Protein AF-A0A1G3BV28-F1 (afdb_monomer_lite)

Structure (mmCIF, N/CA/C/O backbone):
data_AF-A0A1G3BV28-F1
#
_entry.id   AF-A0A1G3BV28-F1
#
loop_
_atom_site.group_PDB
_atom_site.id
_atom_site.type_symbol
_atom_site.label_atom_id
_atom_site.label_alt_id
_atom_site.label_comp_id
_atom_site.label_asym_id
_atom_site.label_entity_id
_atom_site.label_seq_id
_atom_site.pdbx_PDB_ins_code
_atom_site.Cartn_x
_atom_site.Cartn_y
_atom_site.Cartn_z
_atom_site.occupancy
_atom_site.B_iso_or_equiv
_atom_site.auth_seq_id
_atom_site.auth_comp_id
_atom_site.auth_asym_id
_atom_site.auth_atom_id
_atom_site.pdbx_PDB_model_num
ATOM 1 N N . MET A 1 1 ? 4.153 16.366 9.518 1.00 49.97 1 MET A N 1
ATOM 2 C CA . MET A 1 1 ? 3.590 16.504 8.152 1.00 49.97 1 MET A CA 1
ATOM 3 C C . MET A 1 1 ? 2.665 15.313 7.927 1.00 49.97 1 MET A C 1
ATOM 5 O O . MET A 1 1 ? 3.075 14.211 8.260 1.00 49.97 1 MET A O 1
ATOM 9 N N . LEU A 1 2 ? 1.433 15.518 7.446 1.00 71.25 2 LEU A N 1
ATOM 10 C CA . LEU A 1 2 ? 0.452 14.434 7.273 1.00 71.25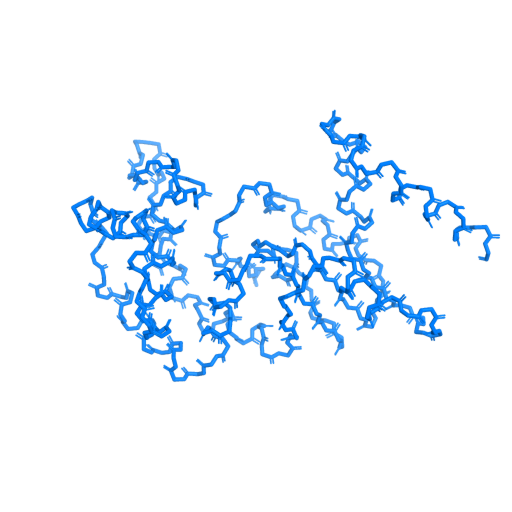 2 LEU A CA 1
ATOM 11 C C . LEU A 1 2 ? 0.952 13.398 6.260 1.00 71.25 2 LEU A C 1
ATOM 13 O O . LEU A 1 2 ? 1.283 13.753 5.122 1.00 71.25 2 LEU A O 1
ATOM 17 N N . LEU A 1 3 ? 1.009 12.137 6.683 1.00 89.12 3 LEU A N 1
ATOM 18 C CA . LEU A 1 3 ? 1.514 11.037 5.873 1.00 89.12 3 LEU A CA 1
ATOM 19 C C . LEU A 1 3 ? 0.573 10.787 4.685 1.00 89.12 3 LEU A C 1
ATOM 21 O O . LEU A 1 3 ? -0.645 10.963 4.762 1.00 89.12 3 LEU A O 1
ATOM 25 N N . LYS A 1 4 ? 1.141 10.419 3.537 1.00 91.00 4 LYS A N 1
ATOM 26 C CA . LYS A 1 4 ? 0.364 10.059 2.348 1.00 91.00 4 LYS A CA 1
ATOM 27 C C . LYS A 1 4 ? 0.298 8.546 2.245 1.00 91.00 4 LYS A C 1
ATOM 29 O O . LYS A 1 4 ? 1.289 7.867 2.481 1.00 91.00 4 LYS A O 1
ATOM 34 N N . SER A 1 5 ? -0.860 8.052 1.825 1.00 93.38 5 SER A N 1
ATOM 35 C CA . SER A 1 5 ? -0.998 6.651 1.444 1.00 93.38 5 SER A CA 1
ATOM 36 C C . SER A 1 5 ? -0.006 6.276 0.338 1.00 93.38 5 SER A C 1
ATOM 38 O O . SER A 1 5 ? 0.182 7.080 -0.586 1.00 93.38 5 SER A O 1
ATOM 40 N N . PRO A 1 6 ? 0.567 5.059 0.375 1.00 94.94 6 PRO A N 1
ATOM 41 C CA . PRO A 1 6 ? 1.355 4.544 -0.735 1.00 94.94 6 PRO A CA 1
ATOM 42 C C . PRO A 1 6 ? 0.519 4.143 -1.950 1.00 94.94 6 PRO A C 1
ATOM 44 O O . PRO A 1 6 ? 1.093 3.911 -3.007 1.00 94.94 6 PRO A O 1
ATOM 47 N N . VAL A 1 7 ? -0.804 4.032 -1.829 1.00 94.75 7 VAL A N 1
ATOM 48 C CA . VAL A 1 7 ? -1.662 3.421 -2.851 1.00 94.75 7 VAL A CA 1
ATOM 49 C C . VAL A 1 7 ? -2.434 4.483 -3.628 1.00 94.75 7 VAL A C 1
ATOM 51 O O . VAL A 1 7 ? -3.028 5.401 -3.059 1.00 94.75 7 VAL A O 1
ATOM 54 N N . ASN A 1 8 ? -2.483 4.323 -4.948 1.00 92.44 8 ASN A N 1
ATOM 55 C CA . ASN A 1 8 ? -3.450 5.007 -5.799 1.00 92.44 8 ASN A CA 1
ATOM 56 C C . ASN A 1 8 ? -4.734 4.181 -5.881 1.00 92.44 8 ASN A C 1
ATOM 58 O O . ASN A 1 8 ? -4.689 3.008 -6.254 1.00 92.44 8 ASN A O 1
ATOM 62 N N . ARG A 1 9 ? -5.884 4.792 -5.583 1.00 88.19 9 ARG A N 1
ATOM 63 C CA . ARG A 1 9 ? -7.187 4.144 -5.764 1.00 88.19 9 ARG A CA 1
ATOM 64 C C . ARG A 1 9 ? -8.240 5.124 -6.259 1.00 88.19 9 ARG A C 1
ATOM 66 O O . ARG A 1 9 ? -8.346 6.247 -5.760 1.00 88.19 9 ARG A O 1
ATOM 73 N N . LEU A 1 10 ? -9.043 4.682 -7.225 1.00 80.38 10 LEU A N 1
ATOM 74 C CA . LEU A 1 10 ? -10.229 5.414 -7.662 1.00 80.38 10 LEU A CA 1
ATOM 75 C C . LEU A 1 10 ? -11.215 5.567 -6.496 1.00 80.38 10 LEU A C 1
ATOM 77 O O . LEU A 1 10 ? -11.364 4.669 -5.672 1.00 80.38 10 LEU A O 1
ATOM 81 N N . GLY A 1 11 ? -11.859 6.732 -6.402 1.00 73.50 11 GLY A N 1
ATOM 82 C CA . GLY A 1 11 ? -12.762 7.051 -5.288 1.00 73.50 11 GLY A CA 1
ATOM 83 C C . GLY A 1 11 ? -12.058 7.383 -3.964 1.00 73.50 11 GLY A C 1
ATOM 84 O O . GLY A 1 11 ? -12.733 7.639 -2.959 1.00 73.50 11 GLY A O 1
ATOM 85 N N . GLY A 1 12 ? -10.720 7.424 -3.957 1.00 72.62 12 GLY A N 1
ATOM 86 C CA . GLY A 1 12 ? -9.925 7.799 -2.795 1.00 72.62 12 GLY A CA 1
ATOM 87 C C . GLY A 1 12 ? -10.277 9.195 -2.275 1.00 72.62 12 GLY A C 1
ATOM 88 O O . GLY A 1 12 ? -10.402 10.163 -3.023 1.00 72.62 12 GLY A O 1
ATOM 89 N N . LYS A 1 13 ? -10.392 9.322 -0.952 1.00 79.81 13 LYS A N 1
ATOM 90 C CA . LYS A 1 13 ? -10.721 10.574 -0.252 1.00 79.81 13 LYS A CA 1
ATOM 91 C C . LYS A 1 13 ? -9.511 11.508 -0.091 1.00 79.81 13 LYS A C 1
ATOM 93 O O . LYS A 1 13 ? -9.487 12.312 0.834 1.00 79.81 13 LYS A O 1
ATOM 98 N N . TYR A 1 14 ? -8.503 11.430 -0.968 1.00 86.25 14 TYR A N 1
ATOM 99 C CA . TYR A 1 14 ? -7.226 12.141 -0.802 1.00 86.25 14 TYR A CA 1
ATOM 100 C C . TYR A 1 14 ? -7.422 13.640 -0.550 1.00 86.25 14 TYR A C 1
ATOM 102 O O . TYR A 1 14 ? -6.889 14.163 0.424 1.00 86.25 14 TYR A O 1
ATOM 110 N N . PHE A 1 15 ? -8.215 14.327 -1.378 1.00 85.75 15 PHE A N 1
ATOM 111 C CA . PHE A 1 15 ? -8.453 15.771 -1.238 1.00 85.75 15 PHE A CA 1
ATOM 112 C C . PHE A 1 15 ? -9.315 16.144 -0.026 1.00 85.75 15 PHE A C 1
ATOM 114 O O . PHE A 1 15 ? -9.257 17.280 0.429 1.00 85.75 15 PHE A O 1
ATOM 121 N N . LEU A 1 16 ? -10.094 15.200 0.508 1.00 86.12 16 LEU A N 1
ATOM 122 C CA . LEU A 1 16 ? -10.976 15.426 1.654 1.00 86.12 16 LEU A CA 1
ATOM 123 C C . LEU A 1 16 ? -10.356 14.987 2.981 1.00 86.12 16 LEU A C 1
ATOM 125 O O . LEU A 1 16 ? -10.936 15.268 4.021 1.00 86.12 16 LEU A O 1
ATOM 129 N N . ARG A 1 17 ? -9.205 14.303 2.971 1.00 87.00 17 ARG A N 1
ATOM 130 C CA . ARG A 1 17 ? -8.683 13.601 4.152 1.00 87.00 17 ARG A CA 1
ATOM 131 C C . ARG A 1 17 ? -8.461 14.506 5.365 1.00 87.00 17 ARG A C 1
ATOM 133 O O . ARG A 1 17 ? -8.885 14.122 6.441 1.00 87.00 17 ARG A O 1
ATOM 140 N N . ASN A 1 18 ? -7.895 15.703 5.179 1.00 87.31 18 ASN A N 1
ATOM 141 C CA . ASN A 1 18 ? -7.632 16.642 6.280 1.00 87.31 18 ASN A CA 1
ATOM 142 C C . ASN A 1 18 ? -8.942 17.160 6.887 1.00 87.31 18 ASN A C 1
ATOM 144 O O . ASN A 1 18 ? -9.130 17.181 8.097 1.00 87.31 18 ASN A O 1
ATOM 148 N N . TRP A 1 19 ? -9.885 17.532 6.020 1.00 85.88 19 TRP A N 1
ATOM 149 C CA . TRP A 1 19 ? -11.193 17.988 6.469 1.00 85.88 19 TRP A CA 1
ATOM 150 C C . TRP A 1 19 ? -11.967 16.858 7.160 1.00 85.88 19 TRP A C 1
ATOM 152 O O . TRP A 1 19 ? -12.609 17.086 8.175 1.00 85.88 19 TRP A O 1
ATOM 162 N N . LEU A 1 20 ? -11.886 15.626 6.648 1.00 83.31 20 LEU A N 1
ATOM 163 C CA . LEU A 1 20 ? -12.517 14.463 7.271 1.00 83.31 20 LEU A CA 1
ATOM 164 C C . LEU A 1 20 ? -11.877 14.130 8.618 1.00 83.31 20 LEU A C 1
ATOM 166 O O . LEU A 1 20 ? -12.623 13.870 9.555 1.00 83.31 20 LEU A O 1
ATOM 170 N N . SER A 1 21 ? -10.544 14.172 8.736 1.00 85.19 21 SER A N 1
ATOM 171 C CA . SER A 1 21 ? -9.837 13.851 9.982 1.00 85.19 21 SER A CA 1
ATOM 172 C C . SER A 1 21 ? -10.225 14.788 11.122 1.00 85.19 21 SER A C 1
ATOM 174 O O . SER A 1 21 ? -10.384 14.333 12.247 1.00 85.19 21 SER A O 1
ATOM 176 N N . GLU A 1 22 ? -10.476 16.066 10.826 1.00 85.06 22 GLU A N 1
ATOM 177 C CA . GLU A 1 22 ? -10.962 17.055 11.802 1.00 85.06 22 GLU A CA 1
ATOM 178 C C . GLU A 1 22 ? -12.418 16.829 12.243 1.00 85.06 22 GLU A C 1
ATOM 180 O O . GLU A 1 22 ? -12.855 17.374 13.256 1.00 85.06 22 GLU A O 1
ATOM 185 N N . LYS A 1 23 ? -13.205 16.064 11.476 1.00 82.62 23 LYS A N 1
ATOM 186 C CA . LYS A 1 23 ? -14.625 15.791 11.762 1.00 82.62 23 LYS A CA 1
ATOM 187 C C . LYS A 1 23 ? -14.860 14.440 12.421 1.00 82.62 23 LYS A C 1
ATOM 189 O O . LYS A 1 23 ? -16.007 14.117 12.730 1.00 82.62 23 LYS A O 1
ATOM 194 N N . ILE A 1 24 ? -13.808 13.656 12.642 1.00 77.75 24 ILE A N 1
ATOM 195 C CA . ILE A 1 24 ? -13.925 12.393 13.359 1.00 77.75 24 ILE A CA 1
ATOM 196 C C . ILE A 1 24 ? -14.224 12.705 14.838 1.00 77.75 24 ILE A C 1
ATOM 198 O O . ILE A 1 24 ? -13.430 13.401 15.472 1.00 77.75 24 ILE A O 1
ATOM 202 N N . PRO A 1 25 ? -15.339 12.217 15.414 1.00 79.06 25 PRO A N 1
ATOM 203 C CA . PRO A 1 25 ? -15.609 12.412 16.835 1.00 79.06 25 PRO A CA 1
ATOM 204 C C . PRO A 1 25 ? -14.559 11.683 17.693 1.00 79.06 25 PRO A C 1
ATOM 206 O O . PRO A 1 25 ? -13.930 10.732 17.216 1.00 79.06 25 PRO A O 1
ATOM 209 N N . PRO A 1 26 ? -14.366 12.077 18.964 1.00 80.25 26 PRO A N 1
ATOM 210 C CA . PRO A 1 26 ? -13.510 11.337 19.886 1.00 80.25 26 PRO A CA 1
ATOM 211 C C . PRO A 1 26 ? -13.861 9.845 19.896 1.00 80.25 26 PRO A C 1
ATOM 213 O O . PRO A 1 26 ? -15.032 9.478 19.980 1.00 80.25 26 PRO A O 1
ATOM 216 N N . HIS A 1 27 ? -12.844 8.995 19.767 1.00 81.19 27 HIS A N 1
ATOM 217 C CA . HIS A 1 27 ? -12.994 7.546 19.666 1.00 81.19 27 HIS A CA 1
ATOM 218 C C . HIS A 1 27 ? -11.810 6.799 20.259 1.00 81.19 27 HIS A C 1
ATOM 220 O O . HIS A 1 27 ? -10.669 7.250 20.204 1.00 81.19 27 HIS A O 1
ATOM 226 N N . THR A 1 28 ? -12.111 5.631 20.808 1.00 85.62 28 THR A N 1
ATOM 227 C CA . THR A 1 28 ? -11.135 4.638 21.243 1.00 85.62 28 THR A CA 1
ATOM 228 C C . THR A 1 28 ? -10.786 3.720 20.078 1.00 85.62 28 THR A C 1
ATOM 230 O O . THR A 1 28 ? -9.610 3.439 19.851 1.00 85.62 28 THR A O 1
ATOM 233 N N . LEU A 1 29 ? -11.801 3.301 19.312 1.00 87.81 29 LEU A N 1
ATOM 234 C CA . LEU A 1 29 ? -11.662 2.368 18.199 1.00 87.81 29 LEU A CA 1
ATOM 235 C C . LEU A 1 29 ? -11.982 3.048 16.867 1.00 87.81 29 LEU A C 1
ATOM 237 O O . LEU A 1 29 ? -13.072 3.593 16.679 1.00 87.81 29 LEU A O 1
ATOM 241 N N . TYR A 1 30 ? -11.024 2.996 15.948 1.00 89.69 30 TYR A N 1
ATOM 242 C CA . TYR A 1 30 ? -11.170 3.351 14.542 1.00 89.69 30 TYR A CA 1
ATOM 243 C C . TYR A 1 30 ? -11.330 2.071 13.728 1.00 89.69 30 TYR A C 1
ATOM 245 O O . TYR A 1 30 ? -10.488 1.179 13.816 1.00 89.69 30 TYR A O 1
ATOM 253 N N . CYS A 1 31 ? -12.393 1.976 12.934 1.00 89.62 31 CYS A N 1
ATOM 254 C CA . CYS A 1 31 ? -12.590 0.862 12.012 1.00 89.62 31 CYS A CA 1
ATOM 255 C C . CYS A 1 31 ? -12.982 1.388 10.630 1.00 89.62 31 CYS A C 1
ATOM 257 O O . CYS A 1 31 ? -13.995 2.082 10.494 1.00 89.62 31 CYS A O 1
ATOM 259 N N . GLU A 1 32 ? -12.192 1.039 9.613 1.00 89.75 32 GLU A N 1
ATOM 260 C CA . GLU A 1 32 ? -12.382 1.448 8.217 1.00 89.75 32 GLU A CA 1
ATOM 261 C C . GLU A 1 32 ? -12.462 0.212 7.312 1.00 89.75 32 GLU A C 1
ATOM 263 O O . GLU A 1 32 ? -11.424 -0.298 6.887 1.00 89.75 32 GLU A O 1
ATOM 268 N N . PRO A 1 33 ? -13.662 -0.304 6.995 1.00 87.94 33 PRO A N 1
ATOM 269 C CA . PRO A 1 33 ? -13.713 -1.589 6.291 1.00 87.94 33 PRO A CA 1
ATOM 270 C C . PRO A 1 33 ? -13.856 -1.571 4.783 1.00 87.94 33 PRO A C 1
ATOM 272 O O . PRO A 1 33 ? -13.983 -2.632 4.167 1.00 87.94 33 PRO A O 1
ATOM 275 N N . PHE A 1 34 ? -13.808 -0.377 4.212 1.00 88.69 34 PHE A N 1
ATOM 276 C CA . PHE A 1 34 ? -13.524 -0.167 2.802 1.00 88.69 34 PHE A CA 1
ATOM 277 C C . PHE A 1 34 ? -12.293 0.728 2.688 1.00 88.69 34 PHE A C 1
ATOM 279 O O . PHE A 1 34 ? -12.365 1.816 2.113 1.00 88.69 34 PHE A O 1
ATOM 286 N N . CYS A 1 35 ? -11.185 0.318 3.306 1.00 91.56 35 CYS A N 1
ATOM 287 C CA . CYS A 1 35 ? -10.043 1.200 3.495 1.00 91.56 35 CYS A CA 1
ATOM 288 C C . CYS A 1 35 ? -9.496 1.710 2.159 1.00 91.56 35 CYS A C 1
ATOM 290 O O . CYS A 1 35 ? -9.209 2.899 2.015 1.00 91.56 35 CYS A O 1
ATOM 292 N N . GLY A 1 36 ? -9.434 0.869 1.124 1.00 92.00 36 GLY A N 1
ATOM 293 C CA . GLY A 1 36 ? -8.834 1.242 -0.146 1.00 92.00 36 GLY A CA 1
ATOM 294 C C . GLY A 1 36 ? -7.432 1.824 0.030 1.00 92.00 36 GLY A C 1
ATOM 295 O O . GLY A 1 36 ? -6.542 1.195 0.581 1.00 92.00 36 GLY A O 1
ATOM 296 N N . ALA A 1 37 ? -7.212 3.052 -0.441 1.00 92.31 37 ALA A N 1
ATOM 297 C CA . ALA A 1 37 ? -5.935 3.725 -0.200 1.00 92.31 37 ALA A CA 1
ATOM 298 C C . ALA A 1 37 ? -5.776 4.227 1.252 1.00 92.31 37 ALA A C 1
ATOM 300 O O . ALA A 1 37 ? -4.701 4.664 1.633 1.00 92.31 37 ALA A O 1
ATOM 301 N N . ASP A 1 38 ? -6.834 4.225 2.051 1.00 91.31 38 ASP A N 1
ATOM 302 C CA . ASP A 1 38 ? -6.860 4.595 3.466 1.00 91.31 38 ASP A CA 1
ATOM 303 C C . ASP A 1 38 ? -6.248 5.964 3.789 1.00 91.31 38 ASP A C 1
ATOM 305 O O . ASP A 1 38 ? -5.531 6.187 4.764 1.00 91.31 38 ASP A O 1
ATOM 309 N N . HIS A 1 39 ? -6.531 6.936 2.918 1.00 91.62 39 HIS A N 1
ATOM 310 C CA . HIS A 1 39 ? -6.049 8.307 3.078 1.00 91.62 39 HIS A CA 1
ATOM 311 C C . HIS A 1 39 ? -6.431 8.933 4.422 1.00 91.62 39 HIS A C 1
ATOM 313 O O . HIS A 1 39 ? -5.778 9.893 4.822 1.00 91.62 39 HIS A O 1
ATOM 319 N N . LEU A 1 40 ? -7.490 8.441 5.071 1.00 89.44 40 LEU A N 1
ATOM 320 C CA . LEU A 1 40 ? -7.960 8.964 6.341 1.00 89.44 40 LEU A CA 1
ATOM 321 C C . LEU A 1 40 ? -7.125 8.441 7.511 1.00 89.44 40 LEU A C 1
ATOM 323 O O . LEU A 1 40 ? -6.675 9.273 8.294 1.00 89.44 40 LEU A O 1
ATOM 327 N N . LEU A 1 41 ? -6.806 7.140 7.574 1.00 92.44 41 LEU A N 1
ATOM 328 C CA . LEU A 1 41 ? -5.883 6.583 8.575 1.00 92.44 41 LEU A CA 1
ATOM 329 C C . LEU A 1 41 ? -4.539 7.323 8.576 1.00 92.44 41 LEU A C 1
ATOM 331 O O . LEU A 1 41 ? -4.029 7.697 9.633 1.00 92.44 41 LEU A O 1
ATOM 335 N N . PHE A 1 42 ? -3.983 7.568 7.384 1.00 93.31 42 PHE A N 1
ATOM 336 C CA . PHE A 1 42 ? -2.705 8.270 7.227 1.00 93.31 42 PHE A CA 1
ATOM 337 C C . PHE A 1 42 ? -2.782 9.777 7.531 1.00 93.31 42 PHE A C 1
ATOM 339 O O . PHE A 1 42 ? -1.743 10.411 7.715 1.00 93.31 42 PHE A O 1
ATOM 346 N N . ALA A 1 43 ? -3.987 10.356 7.580 1.00 90.88 43 ALA A N 1
ATOM 347 C CA . ALA A 1 43 ? -4.204 11.773 7.864 1.00 90.88 43 ALA A CA 1
ATOM 348 C C . ALA A 1 43 ? -4.712 12.068 9.285 1.00 90.88 43 ALA A C 1
ATOM 350 O O . ALA A 1 43 ? -4.712 13.225 9.695 1.00 90.88 43 ALA A O 1
ATOM 351 N N . LYS A 1 44 ? -5.167 11.066 10.038 1.00 89.94 44 LYS A N 1
ATOM 352 C CA . LYS A 1 44 ? -5.589 11.243 11.431 1.00 89.94 44 LYS A CA 1
ATOM 353 C C . LYS A 1 44 ? -4.453 10.937 12.404 1.00 89.94 44 LYS A C 1
ATOM 355 O O . LYS A 1 44 ? -3.584 10.111 12.122 1.00 89.94 44 LYS A O 1
ATOM 360 N N . GLU A 1 45 ? -4.539 11.531 13.587 1.00 90.62 45 GLU A N 1
ATOM 361 C CA . GLU A 1 45 ? -3.742 11.113 14.744 1.00 90.62 45 GLU A CA 1
ATOM 362 C C . GLU A 1 45 ? -4.106 9.683 15.155 1.00 90.62 45 GLU A C 1
ATOM 364 O O . GLU A 1 45 ? -5.292 9.365 15.094 1.00 90.62 45 GLU A O 1
ATOM 369 N N . PRO A 1 46 ? -3.162 8.814 15.557 1.00 92.88 46 PRO A N 1
ATOM 370 C CA . PRO A 1 46 ? -3.450 7.424 15.925 1.00 92.88 46 PRO A CA 1
ATOM 371 C C . PRO A 1 46 ? -4.499 7.274 17.039 1.00 92.88 46 PRO A C 1
ATOM 373 O O . PRO A 1 46 ? -4.518 8.044 17.997 1.00 92.88 46 PRO A O 1
ATOM 376 N N . SER A 1 47 ? -5.358 6.258 16.924 1.00 90.69 47 SER A N 1
ATOM 377 C CA . SER A 1 47 ? -6.297 5.858 17.990 1.00 90.69 47 SER A CA 1
ATOM 378 C C . SER A 1 47 ? -5.739 4.701 18.817 1.00 90.69 47 SER A C 1
ATOM 380 O O . SER A 1 47 ? -4.792 4.039 18.403 1.00 90.69 47 SER A O 1
ATOM 382 N N . GLN A 1 48 ? -6.338 4.432 19.982 1.00 91.38 48 GLN A N 1
ATOM 383 C CA . GLN A 1 48 ? -5.922 3.310 20.837 1.00 91.38 48 GLN A CA 1
ATOM 384 C C . GLN A 1 48 ? -6.100 1.956 20.145 1.00 91.38 48 GLN A C 1
ATOM 386 O O . GLN A 1 48 ? -5.285 1.057 20.330 1.00 91.38 48 GLN A O 1
ATOM 391 N N . VAL A 1 49 ? -7.165 1.816 19.354 1.00 92.25 49 VAL A N 1
ATOM 392 C CA . VAL A 1 49 ? -7.430 0.632 18.541 1.00 92.25 49 VAL A CA 1
ATOM 393 C C . VAL A 1 49 ? -7.728 1.082 17.118 1.00 92.25 49 VAL A C 1
ATOM 395 O O . VAL A 1 49 ? -8.601 1.923 16.904 1.00 92.25 49 VAL A O 1
ATOM 398 N N . GLU A 1 50 ? -7.025 0.522 16.139 1.00 94.19 50 GLU A N 1
ATOM 399 C CA . GLU A 1 50 ? -7.240 0.818 14.723 1.00 94.19 50 GLU A CA 1
ATOM 400 C C . GLU A 1 50 ? -7.339 -0.478 13.921 1.00 94.19 50 GLU A C 1
ATOM 402 O O . GLU A 1 50 ? -6.461 -1.338 13.996 1.00 94.19 50 GLU A O 1
ATOM 407 N N . ILE A 1 51 ? -8.420 -0.608 13.156 1.00 94.00 51 ILE A N 1
ATOM 408 C CA . ILE A 1 51 ? -8.675 -1.724 12.251 1.00 94.00 51 ILE A CA 1
ATOM 409 C C . ILE A 1 51 ? -8.949 -1.176 10.858 1.00 94.00 51 ILE A C 1
ATOM 411 O O . ILE A 1 51 ? -9.781 -0.283 10.679 1.00 94.00 51 ILE A O 1
ATOM 415 N N . ILE A 1 52 ? -8.290 -1.757 9.868 1.00 94.44 52 ILE A N 1
ATOM 416 C CA . ILE A 1 52 ? -8.535 -1.479 8.458 1.00 94.44 52 ILE A CA 1
ATOM 417 C C . ILE A 1 52 ? -8.921 -2.779 7.770 1.00 94.44 52 ILE A C 1
ATOM 419 O O . ILE A 1 52 ? -8.395 -3.846 8.087 1.00 94.44 52 ILE A O 1
ATOM 423 N N . ASN A 1 53 ? -9.859 -2.696 6.839 1.00 94.56 53 ASN A N 1
ATOM 424 C CA . ASN A 1 53 ? -10.326 -3.843 6.081 1.00 94.56 53 ASN A CA 1
ATOM 425 C C . ASN A 1 53 ? -10.629 -3.443 4.639 1.00 94.56 53 ASN A C 1
ATOM 427 O O . ASN A 1 53 ? -11.084 -2.334 4.369 1.00 94.56 53 ASN A O 1
ATOM 431 N N . ASP A 1 54 ? -10.411 -4.371 3.717 1.00 94.75 54 ASP A N 1
ATOM 432 C CA . ASP A 1 54 ? -10.889 -4.289 2.341 1.00 94.75 54 ASP A CA 1
ATOM 433 C C . ASP A 1 54 ? -11.121 -5.707 1.818 1.00 94.75 54 ASP A C 1
ATOM 435 O O . ASP A 1 54 ? -10.495 -6.657 2.289 1.00 94.75 54 ASP A O 1
ATOM 439 N N . ILE A 1 55 ? -12.000 -5.854 0.828 1.00 95.19 55 ILE A N 1
ATOM 440 C CA . ILE A 1 55 ? -12.220 -7.147 0.167 1.00 95.19 55 ILE A CA 1
ATOM 441 C C . ILE A 1 55 ? -11.084 -7.480 -0.811 1.00 95.19 55 ILE A C 1
ATOM 443 O O . ILE A 1 55 ? -10.837 -8.647 -1.108 1.00 95.19 55 ILE A O 1
ATOM 447 N N . ASP A 1 56 ? -10.372 -6.462 -1.296 1.00 94.88 56 ASP A N 1
ATOM 448 C CA . ASP A 1 56 ? -9.246 -6.606 -2.212 1.00 94.88 56 ASP A CA 1
ATOM 449 C C . ASP A 1 56 ? -8.033 -7.228 -1.506 1.00 94.88 56 ASP A C 1
ATOM 451 O O . ASP A 1 56 ? -7.244 -6.554 -0.839 1.00 94.88 56 ASP A O 1
ATOM 455 N N . GLY A 1 57 ? -7.874 -8.541 -1.681 1.00 96.19 57 GLY A N 1
ATOM 456 C CA . GLY A 1 57 ? -6.766 -9.299 -1.104 1.00 96.19 57 GLY A CA 1
ATOM 457 C C . GLY A 1 57 ? -5.389 -8.854 -1.603 1.00 96.19 57 GLY A C 1
ATOM 458 O O . GLY A 1 57 ? -4.408 -9.035 -0.885 1.00 96.19 57 GLY A O 1
ATOM 459 N N . HIS A 1 58 ? -5.287 -8.220 -2.778 1.00 96.31 58 HIS A N 1
ATOM 460 C CA . HIS A 1 58 ? -4.011 -7.694 -3.257 1.00 96.31 58 HIS A CA 1
ATOM 461 C C . HIS A 1 58 ? -3.610 -6.416 -2.518 1.00 96.31 58 HIS A C 1
ATOM 463 O O . HIS A 1 58 ? -2.459 -6.244 -2.127 1.00 96.31 58 HIS A O 1
ATOM 469 N N . LEU A 1 59 ? -4.567 -5.531 -2.259 1.00 96.25 59 LEU A N 1
ATOM 470 C CA . LEU A 1 59 ? -4.326 -4.367 -1.414 1.00 96.25 59 LEU A CA 1
ATOM 471 C C . LEU A 1 59 ? -3.898 -4.785 0.001 1.00 96.25 59 LEU A C 1
ATOM 473 O O . LEU A 1 59 ? -2.902 -4.285 0.529 1.00 96.25 59 LEU A O 1
ATOM 477 N N . ILE A 1 60 ? -4.631 -5.724 0.603 1.00 97.12 60 ILE A N 1
ATOM 478 C CA . ILE A 1 60 ? -4.340 -6.192 1.960 1.00 97.12 60 ILE A CA 1
ATOM 479 C C . ILE A 1 60 ? -3.013 -6.955 2.017 1.00 97.12 60 ILE A C 1
ATOM 481 O O . ILE A 1 60 ? -2.208 -6.719 2.919 1.00 97.12 60 ILE A O 1
ATOM 485 N N . GLY A 1 61 ? -2.734 -7.814 1.034 1.00 97.19 61 GLY A N 1
ATOM 486 C CA . GLY A 1 61 ? -1.455 -8.514 0.919 1.00 97.19 61 GLY A CA 1
ATOM 487 C C . GLY A 1 61 ? -0.272 -7.547 0.865 1.00 97.19 61 GLY A C 1
ATOM 488 O O . GLY A 1 61 ? 0.713 -7.743 1.574 1.00 97.19 61 GLY A O 1
ATOM 489 N N . PHE A 1 62 ? -0.392 -6.450 0.113 1.00 98.06 62 PHE A N 1
ATOM 490 C CA . PHE A 1 62 ? 0.648 -5.427 0.045 1.00 98.06 62 PHE A CA 1
ATOM 491 C C . PHE A 1 62 ? 0.893 -4.742 1.396 1.00 98.06 62 PHE A C 1
ATOM 493 O O . PHE A 1 62 ? 2.044 -4.612 1.816 1.00 98.06 62 PHE A O 1
ATOM 500 N N . PHE A 1 63 ? -0.160 -4.345 2.121 1.00 97.62 63 PHE A N 1
ATOM 501 C CA . PHE A 1 63 ? 0.026 -3.751 3.448 1.00 97.62 63 PHE A CA 1
ATOM 502 C C . PHE A 1 63 ? 0.637 -4.731 4.458 1.00 97.62 63 PHE A C 1
ATOM 504 O O . PHE A 1 63 ? 1.462 -4.317 5.273 1.00 97.62 63 PHE A O 1
ATOM 511 N N . ARG A 1 64 ? 0.310 -6.027 4.374 1.00 96.44 64 ARG A N 1
ATOM 512 C CA . ARG A 1 64 ? 0.941 -7.073 5.200 1.00 96.44 64 ARG A CA 1
ATOM 513 C C . ARG A 1 64 ? 2.433 -7.222 4.894 1.00 96.44 64 ARG A C 1
ATOM 515 O O . ARG A 1 64 ? 3.235 -7.312 5.823 1.00 96.44 64 ARG A O 1
ATOM 522 N N . VAL A 1 65 ? 2.818 -7.184 3.615 1.00 98.00 65 VAL A N 1
ATOM 523 C CA . VAL A 1 65 ? 4.232 -7.174 3.198 1.00 98.00 65 VAL A CA 1
ATOM 524 C C . VAL A 1 65 ? 4.953 -5.939 3.740 1.00 98.00 65 VAL A C 1
ATOM 526 O O . VAL A 1 65 ? 6.049 -6.073 4.275 1.00 98.00 65 VAL A O 1
ATOM 529 N N . ILE A 1 66 ? 4.331 -4.755 3.678 1.00 97.12 66 ILE A N 1
ATOM 530 C CA . ILE A 1 66 ? 4.902 -3.533 4.264 1.00 97.12 66 ILE A CA 1
ATOM 531 C C . ILE A 1 66 ? 5.059 -3.655 5.783 1.00 97.12 66 ILE A C 1
ATOM 533 O O . ILE A 1 66 ? 6.082 -3.231 6.314 1.00 97.12 66 ILE A O 1
ATOM 537 N N . GLN A 1 67 ? 4.080 -4.193 6.514 1.00 95.38 67 GLN A N 1
ATOM 538 C CA . GLN A 1 67 ? 4.196 -4.338 7.972 1.00 95.38 67 GLN A CA 1
ATOM 539 C C . GLN A 1 67 ? 5.373 -5.247 8.363 1.00 95.38 67 GLN A C 1
ATOM 541 O O . GLN A 1 67 ? 6.069 -4.978 9.344 1.00 95.38 67 GLN A O 1
ATOM 546 N N . HIS A 1 68 ? 5.647 -6.286 7.575 1.00 96.69 68 HIS A N 1
ATOM 547 C CA . HIS A 1 68 ? 6.719 -7.234 7.854 1.00 96.69 68 HIS A CA 1
ATOM 548 C C . HIS A 1 68 ? 8.107 -6.647 7.552 1.00 96.69 68 HIS A C 1
ATOM 550 O O . HIS A 1 68 ? 8.428 -6.342 6.409 1.00 96.69 68 HIS A O 1
ATOM 556 N N . SER A 1 69 ? 8.978 -6.555 8.565 1.00 96.75 69 SER A N 1
ATOM 557 C CA . SER A 1 69 ? 10.257 -5.830 8.459 1.00 96.75 69 SER A CA 1
ATOM 558 C C . SER A 1 69 ? 11.176 -6.316 7.332 1.00 96.75 69 SER A C 1
ATOM 560 O O . SER A 1 69 ? 11.575 -5.527 6.479 1.00 96.75 69 SER A O 1
ATOM 562 N N . GLU A 1 70 ? 11.469 -7.618 7.285 1.00 98.25 70 GLU A N 1
ATOM 563 C CA . GLU A 1 70 ? 12.393 -8.187 6.289 1.00 98.25 70 GLU A CA 1
ATOM 564 C C . GLU A 1 70 ? 11.840 -8.087 4.861 1.00 98.25 70 GLU A C 1
ATOM 566 O O . GLU A 1 70 ? 12.509 -7.574 3.965 1.00 98.25 70 GLU A O 1
ATOM 571 N N . LYS A 1 71 ? 10.579 -8.493 4.662 1.00 98.44 71 LYS A N 1
ATOM 572 C CA . LYS A 1 71 ? 9.883 -8.408 3.371 1.00 98.44 71 LYS A CA 1
ATOM 573 C C . LYS A 1 71 ? 9.774 -6.971 2.868 1.00 98.44 71 LYS A C 1
ATOM 575 O O . LYS A 1 71 ? 10.011 -6.727 1.689 1.00 98.44 71 LYS A O 1
ATOM 580 N N . ARG A 1 72 ? 9.479 -6.008 3.748 1.00 98.31 72 ARG A N 1
ATOM 581 C CA . ARG A 1 72 ? 9.487 -4.580 3.408 1.00 98.31 72 ARG A CA 1
ATOM 582 C C . ARG A 1 72 ? 10.857 -4.132 2.919 1.00 98.31 72 ARG A C 1
ATOM 584 O O . ARG A 1 72 ? 10.923 -3.433 1.916 1.00 98.31 72 ARG A O 1
ATOM 591 N N . GLN A 1 73 ? 11.936 -4.509 3.601 1.00 98.62 73 GLN A N 1
ATOM 592 C CA . GLN A 1 73 ? 13.271 -4.074 3.198 1.00 98.62 73 GLN A CA 1
ATOM 593 C C . GLN A 1 73 ? 13.677 -4.678 1.847 1.00 98.62 73 GLN A C 1
ATOM 595 O O . GLN A 1 73 ? 14.179 -3.956 0.987 1.00 98.62 73 GLN A O 1
ATOM 600 N N . ALA A 1 74 ? 13.379 -5.961 1.623 1.00 98.62 74 ALA A N 1
ATOM 601 C CA . ALA A 1 74 ? 13.576 -6.610 0.328 1.00 98.62 74 ALA A CA 1
ATOM 602 C C . ALA A 1 74 ? 12.733 -5.951 -0.783 1.00 98.62 74 ALA A C 1
ATOM 604 O O . ALA A 1 74 ? 13.221 -5.723 -1.890 1.00 98.62 74 ALA A O 1
ATOM 605 N N . LEU A 1 75 ? 11.488 -5.574 -0.475 1.00 98.69 75 LEU A N 1
ATOM 606 C CA . LEU A 1 75 ? 10.608 -4.851 -1.391 1.00 98.69 75 LEU A CA 1
ATOM 607 C C . LEU A 1 75 ? 11.168 -3.467 -1.751 1.00 98.69 75 LEU A C 1
ATOM 609 O O . LEU A 1 75 ? 11.195 -3.116 -2.929 1.00 98.69 75 LEU A O 1
ATOM 613 N N . ILE A 1 76 ? 11.619 -2.687 -0.763 1.00 98.69 76 ILE A N 1
ATOM 614 C CA . ILE A 1 76 ? 12.216 -1.358 -0.974 1.00 98.69 76 ILE A CA 1
ATOM 615 C C . ILE A 1 76 ? 13.439 -1.469 -1.885 1.00 98.69 76 ILE A C 1
ATOM 617 O O . ILE A 1 76 ? 13.519 -0.750 -2.880 1.00 98.69 76 ILE A O 1
ATOM 621 N N . GLU A 1 77 ? 14.350 -2.394 -1.579 1.00 98.38 77 GLU A N 1
ATOM 622 C CA . GLU A 1 77 ? 15.552 -2.641 -2.377 1.00 98.38 77 GLU A CA 1
ATOM 623 C C . GLU A 1 77 ? 15.183 -2.941 -3.832 1.00 98.38 77 GLU A C 1
ATOM 625 O O . GLU A 1 77 ? 15.613 -2.256 -4.763 1.00 98.38 77 GLU A O 1
ATOM 630 N N . LYS A 1 78 ? 14.277 -3.898 -4.037 1.00 98.19 78 LYS A N 1
ATOM 631 C CA . LYS A 1 78 ? 13.821 -4.278 -5.371 1.00 98.19 78 LYS A CA 1
ATOM 632 C C . LYS A 1 78 ? 13.199 -3.105 -6.132 1.00 98.19 78 LYS A C 1
ATOM 634 O O . LYS A 1 78 ? 13.498 -2.904 -7.309 1.00 98.19 78 LYS A O 1
ATOM 639 N N . LEU A 1 79 ? 12.343 -2.315 -5.484 1.00 98.25 79 LEU A N 1
ATOM 640 C CA . LEU A 1 79 ? 11.681 -1.166 -6.106 1.00 98.25 79 LEU A CA 1
ATOM 641 C C . LEU A 1 79 ? 12.658 -0.027 -6.428 1.00 98.25 79 LEU A C 1
ATOM 643 O O . LEU A 1 79 ? 12.461 0.670 -7.428 1.00 98.25 79 LEU A O 1
ATOM 647 N N . ASN A 1 80 ? 13.723 0.148 -5.643 1.00 97.50 80 ASN A N 1
ATOM 648 C CA . ASN A 1 80 ? 14.777 1.124 -5.921 1.00 97.50 80 ASN A CA 1
ATOM 649 C C . ASN A 1 80 ? 15.491 0.829 -7.242 1.00 97.50 80 ASN A C 1
ATOM 651 O O . ASN A 1 80 ? 15.675 1.742 -8.050 1.00 97.50 80 ASN A O 1
ATOM 655 N N . PHE A 1 81 ? 15.774 -0.442 -7.522 1.00 96.12 81 PHE A N 1
ATOM 656 C CA . PHE A 1 81 ? 16.428 -0.860 -8.765 1.00 96.12 81 PHE A CA 1
ATOM 657 C C . PHE A 1 81 ? 15.463 -1.175 -9.914 1.00 96.12 81 PHE A C 1
ATOM 659 O O . PHE A 1 81 ? 15.893 -1.346 -11.054 1.00 96.12 81 PHE A O 1
ATOM 666 N N . MET A 1 82 ? 14.152 -1.187 -9.664 1.00 96.31 82 MET A N 1
ATOM 667 C CA . MET A 1 82 ? 13.160 -1.386 -10.716 1.00 96.31 82 MET A CA 1
ATOM 668 C C . MET A 1 82 ? 13.104 -0.159 -11.654 1.00 96.31 82 MET A C 1
ATOM 670 O O . MET A 1 82 ? 12.891 0.973 -11.190 1.00 96.31 82 MET A O 1
ATOM 674 N N . PRO A 1 83 ? 13.287 -0.332 -12.979 1.00 95.81 83 PRO A N 1
ATOM 675 C CA . PRO A 1 83 ? 13.272 0.783 -13.915 1.00 95.81 83 PRO A CA 1
ATOM 676 C C . PRO A 1 83 ? 11.851 1.309 -14.137 1.00 95.81 83 PRO A C 1
ATOM 678 O O . PRO A 1 83 ? 10.893 0.556 -14.323 1.00 95.81 83 PRO A O 1
ATOM 681 N N . TYR A 1 84 ? 11.706 2.633 -14.199 1.00 96.31 84 TYR A N 1
ATOM 682 C CA . TYR A 1 84 ? 10.457 3.270 -14.615 1.00 96.31 84 TYR A CA 1
ATOM 683 C C . TYR A 1 84 ? 10.382 3.270 -16.150 1.00 96.31 84 TYR A C 1
ATOM 685 O O . TYR A 1 84 ? 10.751 4.241 -16.807 1.00 96.31 84 TYR A O 1
ATOM 693 N N . SER A 1 85 ? 9.969 2.144 -16.734 1.00 96.19 85 SER A N 1
ATOM 694 C CA . SER A 1 85 ? 10.067 1.869 -18.169 1.00 96.19 85 SER A CA 1
ATOM 695 C C . SER A 1 85 ? 8.749 1.350 -18.723 1.00 96.19 85 SER A C 1
ATOM 697 O O . SER A 1 85 ? 8.112 0.478 -18.134 1.00 96.19 85 SER A O 1
ATOM 699 N N . ARG A 1 86 ? 8.370 1.839 -19.908 1.00 96.56 86 ARG A N 1
ATOM 700 C CA . ARG A 1 86 ? 7.181 1.353 -20.616 1.00 96.56 86 ARG A CA 1
ATOM 701 C C . ARG A 1 86 ? 7.304 -0.126 -20.989 1.00 96.56 86 ARG A C 1
ATOM 703 O O . ARG A 1 86 ? 6.301 -0.825 -20.918 1.00 96.56 86 ARG A O 1
ATOM 710 N N . ALA A 1 87 ? 8.500 -0.584 -21.364 1.00 97.94 87 ALA A N 1
ATOM 711 C CA . ALA A 1 87 ? 8.733 -1.974 -21.752 1.00 97.94 87 ALA A CA 1
ATOM 712 C C . ALA A 1 87 ? 8.539 -2.921 -20.557 1.00 97.94 87 ALA A C 1
ATOM 714 O O . ALA A 1 87 ? 7.728 -3.839 -20.639 1.00 97.94 87 ALA A O 1
ATOM 715 N N . LEU A 1 88 ? 9.175 -2.620 -19.415 1.00 97.62 88 LEU A N 1
ATOM 716 C CA . LEU A 1 88 ? 8.975 -3.395 -18.184 1.00 97.62 88 LEU A CA 1
ATOM 717 C C . LEU A 1 88 ? 7.508 -3.357 -17.737 1.00 97.62 88 LEU A C 1
ATOM 719 O O . LEU A 1 88 ? 6.932 -4.374 -17.369 1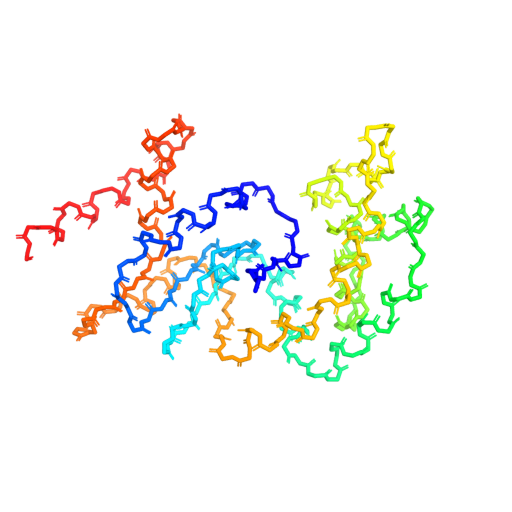.00 97.62 88 LEU A O 1
ATOM 723 N N . TRP A 1 89 ? 6.869 -2.189 -17.797 1.00 97.81 89 TRP A N 1
ATOM 724 C CA . TRP A 1 89 ? 5.450 -2.075 -17.478 1.00 97.81 89 TRP A CA 1
ATOM 725 C C . TRP A 1 89 ? 4.560 -2.933 -18.380 1.00 97.81 89 TRP A C 1
ATOM 727 O O . TRP A 1 89 ? 3.626 -3.553 -17.877 1.00 97.81 89 TRP A O 1
ATOM 737 N N . GLN A 1 90 ? 4.837 -3.006 -19.685 1.00 97.38 90 GLN A N 1
ATOM 738 C CA . GLN A 1 90 ? 4.099 -3.877 -20.603 1.00 97.38 90 GLN A CA 1
ATOM 739 C C . GLN A 1 90 ? 4.285 -5.350 -20.240 1.00 97.38 90 GLN A C 1
ATOM 741 O O . GLN A 1 90 ? 3.297 -6.083 -20.201 1.00 97.38 90 GLN A O 1
ATOM 746 N N . GLU A 1 91 ? 5.512 -5.766 -19.938 1.00 96.94 91 GLU A N 1
ATOM 747 C CA . GLU A 1 91 ? 5.833 -7.129 -19.514 1.00 96.94 91 GLU A CA 1
ATOM 748 C C . GLU A 1 91 ? 5.068 -7.507 -18.239 1.00 96.94 91 GLU A C 1
ATOM 750 O O . GLU A 1 91 ? 4.237 -8.419 -18.260 1.00 96.94 91 GLU A O 1
ATOM 755 N N . VAL A 1 92 ? 5.259 -6.741 -17.159 1.00 97.00 92 VAL A N 1
ATOM 756 C CA . VAL A 1 92 ? 4.614 -6.984 -15.859 1.00 97.00 92 VAL A CA 1
ATOM 757 C C . VAL A 1 92 ? 3.093 -6.953 -15.993 1.00 97.00 92 VAL A C 1
ATOM 759 O O . VAL A 1 92 ? 2.398 -7.816 -15.458 1.00 97.00 92 VAL A O 1
ATOM 762 N N . ARG A 1 93 ? 2.542 -5.995 -16.748 1.00 96.44 93 ARG A N 1
ATOM 763 C CA . ARG A 1 93 ? 1.092 -5.890 -16.946 1.00 96.44 93 ARG A CA 1
ATOM 764 C C . ARG A 1 93 ? 0.523 -7.062 -17.735 1.00 96.44 93 ARG A C 1
ATOM 766 O O . ARG A 1 93 ? -0.605 -7.470 -17.465 1.00 96.44 93 ARG A O 1
ATOM 773 N N . THR A 1 94 ? 1.262 -7.569 -18.715 1.00 96.12 94 THR A N 1
ATOM 774 C CA . THR A 1 94 ? 0.839 -8.731 -19.500 1.00 96.12 94 THR A CA 1
ATOM 775 C C . THR A 1 94 ? 0.723 -9.940 -18.580 1.00 96.12 94 THR A C 1
ATOM 777 O O . THR A 1 94 ? -0.362 -10.507 -18.477 1.00 96.12 94 THR A O 1
ATOM 780 N N . GLN A 1 95 ? 1.768 -10.246 -17.805 1.00 94.81 95 GLN A N 1
ATOM 781 C CA . GLN A 1 95 ? 1.735 -11.341 -16.825 1.00 94.81 95 GLN A CA 1
ATOM 782 C C . GLN A 1 95 ? 0.593 -11.179 -15.812 1.00 94.81 95 GLN A C 1
ATOM 784 O O . GLN A 1 95 ? -0.177 -12.114 -15.591 1.00 94.81 95 GLN A O 1
ATOM 789 N N . TRP A 1 96 ? 0.408 -9.964 -15.283 1.00 94.94 96 TRP A N 1
ATOM 790 C CA . TRP A 1 96 ? -0.674 -9.646 -14.350 1.00 94.94 96 TRP A CA 1
ATOM 791 C C . TRP A 1 96 ? -2.064 -9.931 -14.932 1.00 94.94 96 TRP A C 1
ATOM 793 O O . TRP A 1 96 ? -2.904 -10.542 -14.278 1.00 94.94 96 TRP A O 1
ATOM 803 N N . LYS A 1 97 ? -2.314 -9.527 -16.184 1.00 93.62 97 LYS A N 1
ATOM 804 C CA . LYS A 1 97 ? -3.597 -9.761 -16.867 1.00 93.62 97 LYS A CA 1
ATOM 805 C C . LYS A 1 97 ? -3.858 -11.229 -17.184 1.00 93.62 97 LYS A C 1
ATOM 807 O O . LYS A 1 97 ? -5.018 -11.625 -17.219 1.00 93.62 97 LYS A O 1
ATOM 812 N N . HIS A 1 98 ? -2.808 -12.014 -17.407 1.00 94.44 98 HIS A N 1
ATOM 813 C CA . HIS A 1 98 ? -2.919 -13.458 -17.602 1.00 94.44 98 HIS A CA 1
ATOM 814 C C . HIS A 1 98 ? -3.095 -14.233 -16.289 1.00 94.44 98 HIS A C 1
ATOM 816 O O . HIS A 1 98 ? -3.318 -15.437 -16.332 1.00 94.44 98 HIS A O 1
ATOM 822 N N . GLY A 1 99 ? -3.028 -13.564 -15.132 1.00 93.44 99 GLY A N 1
ATOM 823 C CA . GLY A 1 99 ? -3.107 -14.224 -13.829 1.00 93.44 99 GLY A CA 1
ATOM 824 C C . GLY A 1 99 ? -1.831 -14.982 -13.457 1.00 93.44 99 GLY A C 1
ATOM 825 O O . GLY A 1 99 ? -1.852 -15.777 -12.521 1.00 93.44 99 GLY A O 1
ATOM 826 N N . ASN A 1 100 ? -0.715 -14.717 -14.145 1.00 93.38 100 ASN A N 1
ATOM 827 C CA . ASN A 1 100 ? 0.593 -15.308 -13.862 1.00 93.38 100 ASN A CA 1
ATOM 828 C C . ASN A 1 100 ? 1.237 -14.590 -12.668 1.00 93.38 100 ASN A C 1
ATOM 830 O O . ASN A 1 100 ? 2.235 -13.880 -12.799 1.00 93.38 100 ASN A O 1
ATOM 834 N N . LEU A 1 101 ? 0.597 -14.714 -11.507 1.00 92.00 101 LEU A N 1
ATOM 835 C CA . LEU A 1 101 ? 1.029 -14.075 -10.275 1.00 92.00 101 LEU A CA 1
ATOM 836 C C . LEU A 1 101 ? 2.216 -14.829 -9.676 1.00 92.00 101 LEU A C 1
ATOM 838 O O . LEU A 1 101 ? 2.212 -16.058 -9.588 1.00 92.00 101 LEU A O 1
ATOM 842 N N . LEU A 1 102 ? 3.223 -14.077 -9.239 1.00 93.00 102 LEU A N 1
ATOM 843 C CA . LEU A 1 102 ? 4.369 -14.639 -8.536 1.00 93.00 102 LEU A CA 1
ATOM 844 C C . LEU A 1 102 ? 3.940 -15.161 -7.158 1.00 93.00 102 LEU A C 1
ATOM 846 O O . LEU A 1 102 ? 3.081 -14.575 -6.503 1.00 93.00 102 LEU A O 1
ATOM 850 N N . GLN A 1 103 ? 4.523 -16.287 -6.742 1.00 93.00 103 GLN A N 1
ATOM 851 C CA . GLN A 1 103 ? 4.202 -16.918 -5.457 1.00 93.00 103 GLN A CA 1
ATOM 852 C C . GLN A 1 103 ? 4.963 -16.286 -4.290 1.00 93.00 103 GLN A C 1
ATOM 854 O O . GLN A 1 103 ? 4.442 -16.237 -3.178 1.00 93.00 103 GLN A O 1
ATOM 859 N N . ASP A 1 104 ? 6.184 -15.803 -4.539 1.00 97.56 104 ASP A N 1
ATOM 860 C CA . ASP A 1 104 ? 6.929 -15.050 -3.537 1.00 97.56 104 ASP A CA 1
ATOM 861 C C . ASP A 1 104 ? 6.231 -13.711 -3.261 1.00 97.56 104 ASP A C 1
ATOM 863 O O . ASP A 1 104 ? 5.919 -12.949 -4.179 1.00 97.56 104 ASP A O 1
ATOM 867 N N . GLU A 1 105 ? 5.974 -13.430 -1.984 1.00 97.62 105 GLU A N 1
ATOM 868 C CA . GLU A 1 105 ? 5.184 -12.268 -1.577 1.00 97.62 105 GLU A CA 1
ATOM 869 C C . GLU A 1 105 ? 5.884 -10.937 -1.882 1.00 97.62 105 GLU A C 1
ATOM 871 O O . GLU A 1 105 ? 5.205 -9.953 -2.176 1.00 97.62 105 GLU A O 1
ATOM 876 N N . VAL A 1 106 ? 7.220 -10.879 -1.828 1.00 98.38 106 VAL A N 1
ATOM 877 C CA . VAL A 1 106 ? 7.985 -9.654 -2.116 1.00 98.38 106 VAL A CA 1
ATOM 878 C C . VAL A 1 106 ? 7.973 -9.380 -3.614 1.00 98.38 106 VAL A C 1
ATOM 880 O O . VAL A 1 106 ? 7.699 -8.257 -4.045 1.00 98.38 106 VAL A O 1
ATOM 883 N N . GLU A 1 107 ? 8.213 -10.412 -4.415 1.00 97.81 107 GLU A N 1
ATOM 884 C CA . GLU A 1 107 ? 8.138 -10.357 -5.868 1.00 97.81 107 GLU A CA 1
ATOM 885 C C . GLU A 1 107 ? 6.743 -9.933 -6.339 1.00 97.81 107 GLU A C 1
ATOM 887 O O . GLU A 1 107 ? 6.600 -8.967 -7.098 1.00 97.81 107 GLU A O 1
ATOM 892 N N . TRP A 1 108 ? 5.703 -10.585 -5.822 1.00 98.19 108 TRP A N 1
ATOM 893 C CA . TRP A 1 108 ? 4.316 -10.246 -6.114 1.00 98.19 108 TRP A CA 1
ATOM 894 C C . TRP A 1 108 ? 3.966 -8.812 -5.687 1.00 98.19 108 TRP A C 1
ATOM 896 O O . TRP A 1 108 ? 3.421 -8.046 -6.490 1.00 98.19 108 TRP A O 1
ATOM 906 N N . ALA A 1 109 ? 4.328 -8.405 -4.465 1.00 98.38 109 ALA A N 1
ATOM 907 C CA . ALA A 1 109 ? 4.065 -7.057 -3.965 1.00 98.38 109 ALA A CA 1
ATOM 908 C C . ALA A 1 109 ? 4.780 -5.993 -4.805 1.00 98.38 109 ALA A C 1
ATOM 910 O O . ALA A 1 109 ? 4.219 -4.921 -5.046 1.00 98.38 109 ALA A O 1
ATOM 911 N N . SER A 1 110 ? 5.986 -6.295 -5.297 1.00 98.19 110 SER A N 1
ATOM 912 C CA . SER A 1 110 ? 6.736 -5.391 -6.165 1.00 98.19 110 SER A CA 1
ATOM 913 C C . SER A 1 110 ? 6.016 -5.146 -7.489 1.00 98.19 110 SER A C 1
ATOM 915 O O . SER A 1 110 ? 5.859 -3.991 -7.882 1.00 98.19 110 SER A O 1
ATOM 917 N N . GLN A 1 111 ? 5.490 -6.195 -8.133 1.00 97.44 111 GLN A N 1
ATOM 918 C CA . GLN A 1 111 ? 4.736 -6.070 -9.381 1.00 97.44 111 GLN A CA 1
ATOM 919 C C . GLN A 1 111 ? 3.402 -5.355 -9.168 1.00 97.44 111 GLN A C 1
ATOM 921 O O . GLN A 1 111 ? 3.067 -4.437 -9.922 1.00 97.44 111 GLN A O 1
ATOM 926 N N . TRP A 1 112 ? 2.660 -5.723 -8.119 1.00 97.81 112 TRP A N 1
ATOM 927 C CA . TRP A 1 112 ? 1.393 -5.074 -7.790 1.00 97.81 112 TRP A CA 1
ATOM 928 C C . TRP A 1 112 ? 1.589 -3.573 -7.544 1.00 97.81 112 TRP A C 1
ATOM 930 O O . TRP A 1 112 ? 0.918 -2.745 -8.171 1.00 97.81 112 TRP A O 1
ATOM 940 N N . PHE A 1 113 ? 2.550 -3.208 -6.689 1.00 98.12 113 PHE A N 1
ATOM 941 C CA . PHE A 1 113 ? 2.839 -1.813 -6.362 1.00 98.12 113 PHE A CA 1
ATOM 942 C C . PHE A 1 113 ? 3.349 -1.048 -7.579 1.00 98.12 113 PHE A C 1
ATOM 944 O O . PHE A 1 113 ? 2.896 0.071 -7.838 1.00 98.12 113 PHE A O 1
ATOM 951 N N . TYR A 1 114 ? 4.239 -1.660 -8.365 1.00 98.00 114 TYR A N 1
ATOM 952 C CA . TYR A 1 114 ? 4.733 -1.073 -9.601 1.00 98.00 114 TYR A CA 1
ATOM 953 C C . TYR A 1 114 ? 3.574 -0.721 -10.528 1.00 98.00 114 TYR A C 1
ATOM 955 O O . TYR A 1 114 ? 3.435 0.442 -10.905 1.00 98.00 114 TYR A O 1
ATOM 963 N N . LEU A 1 115 ? 2.670 -1.659 -10.823 1.00 97.62 115 LEU A N 1
ATOM 964 C CA . LEU A 1 115 ? 1.499 -1.376 -11.655 1.00 97.62 115 LEU A CA 1
ATOM 965 C C . LEU A 1 115 ? 0.573 -0.329 -11.018 1.00 97.62 115 LEU A C 1
ATOM 967 O O . LEU A 1 115 ? 0.097 0.563 -11.716 1.00 97.62 115 LEU A O 1
ATOM 971 N N . ASN A 1 116 ? 0.348 -0.364 -9.702 1.00 96.94 116 ASN A N 1
ATOM 972 C CA . ASN A 1 116 ? -0.494 0.623 -9.015 1.00 96.94 116 ASN A CA 1
ATOM 973 C C . ASN A 1 116 ? 0.045 2.063 -9.145 1.00 96.94 116 ASN A C 1
ATOM 975 O O . ASN A 1 116 ? -0.714 3.031 -9.255 1.00 96.94 116 ASN A O 1
ATOM 979 N N . ARG A 1 117 ? 1.367 2.230 -9.147 1.00 96.19 117 ARG A N 1
ATOM 980 C CA . ARG A 1 117 ? 2.010 3.550 -9.198 1.00 96.19 117 ARG A CA 1
ATOM 981 C C . ARG A 1 117 ? 2.380 4.004 -10.604 1.00 96.19 117 ARG A C 1
ATOM 983 O O . ARG A 1 117 ? 2.567 5.201 -10.820 1.00 96.19 117 ARG A O 1
ATOM 990 N N . THR A 1 118 ? 2.475 3.075 -11.548 1.00 96.25 118 THR A N 1
ATOM 991 C CA . THR A 1 118 ? 2.811 3.358 -12.949 1.00 96.25 118 THR A CA 1
ATOM 992 C C . THR A 1 118 ? 1.608 3.304 -13.887 1.00 96.25 118 THR A C 1
ATOM 994 O O . THR A 1 118 ? 1.719 3.773 -15.014 1.00 96.25 118 THR A O 1
ATOM 997 N N . CYS A 1 119 ? 0.442 2.820 -13.452 1.00 95.12 119 CYS A N 1
ATOM 998 C CA . CYS A 1 119 ? -0.815 3.002 -14.178 1.00 95.12 119 CYS A CA 1
ATOM 999 C C . CYS A 1 119 ? -1.509 4.312 -13.789 1.00 95.12 119 CYS A C 1
ATOM 1001 O O . CYS A 1 119 ? -1.540 4.708 -12.620 1.00 95.12 119 CYS A O 1
ATOM 1003 N N . PHE A 1 120 ? -2.151 4.960 -14.763 1.00 89.31 120 PHE A N 1
ATOM 1004 C CA . PHE A 1 120 ? -3.034 6.093 -14.499 1.00 89.31 120 PHE A CA 1
ATOM 1005 C C . PHE A 1 120 ? -4.117 5.705 -13.479 1.00 89.31 120 PHE A C 1
ATOM 1007 O O . PHE A 1 120 ? -4.783 4.680 -13.626 1.00 89.31 120 PHE A O 1
ATOM 1014 N N . SER A 1 121 ? -4.257 6.516 -12.427 1.00 85.81 121 SER A N 1
ATOM 1015 C CA . SER A 1 121 ? -5.157 6.282 -11.284 1.00 85.81 121 SER A CA 1
ATOM 1016 C C . SER A 1 121 ? -4.965 4.952 -10.538 1.00 85.81 121 SER A C 1
ATOM 1018 O O . SER A 1 121 ? -5.822 4.576 -9.741 1.00 85.81 121 SER A O 1
ATOM 1020 N N . GLY A 1 122 ? -3.857 4.244 -10.774 1.00 90.56 122 GLY A N 1
ATOM 1021 C CA . GLY A 1 122 ? -3.631 2.899 -10.246 1.00 90.56 122 GLY A CA 1
ATOM 1022 C C . GLY A 1 122 ? -4.549 1.827 -10.825 1.00 90.56 122 GLY A C 1
ATOM 1023 O O . GLY A 1 122 ? -4.642 0.744 -10.255 1.00 90.56 122 GLY A O 1
ATOM 1024 N N . ASP A 1 123 ? -5.209 2.093 -11.957 1.00 91.50 123 ASP A N 1
ATOM 1025 C CA . ASP A 1 123 ? -6.026 1.096 -12.648 1.00 91.50 123 ASP A CA 1
ATOM 1026 C C . ASP A 1 123 ? -5.126 0.121 -13.424 1.00 91.50 123 ASP A C 1
ATOM 1028 O O . ASP A 1 123 ? -4.690 0.380 -14.549 1.00 91.50 123 ASP A O 1
ATOM 1032 N N . GLN A 1 124 ? -4.835 -1.019 -12.804 1.00 92.25 124 GLN A N 1
ATOM 1033 C CA . GLN A 1 124 ? -3.958 -2.060 -13.349 1.00 92.25 124 GLN A CA 1
ATOM 1034 C C . GLN A 1 124 ? -4.586 -2.766 -14.573 1.00 92.25 124 GLN A C 1
ATOM 1036 O O . GLN A 1 124 ? -3.876 -3.277 -15.449 1.00 92.25 124 GLN A O 1
ATOM 1041 N N . LEU A 1 125 ? -5.919 -2.738 -14.702 1.00 87.31 125 LEU A N 1
ATOM 1042 C CA . LEU A 1 125 ? -6.657 -3.428 -15.762 1.00 87.31 125 LEU A CA 1
ATOM 1043 C C . LEU A 1 125 ? -6.836 -2.562 -17.006 1.00 87.31 125 LEU A C 1
ATOM 1045 O O . LEU A 1 125 ? -6.520 -3.020 -18.110 1.00 87.31 125 LEU A O 1
ATOM 1049 N N . ARG A 1 126 ? -7.252 -1.301 -16.850 1.00 90.75 126 ARG A N 1
ATOM 1050 C CA . ARG A 1 126 ? -7.593 -0.388 -17.958 1.00 90.75 126 ARG A CA 1
ATOM 1051 C C . ARG A 1 126 ? -6.663 0.822 -18.061 1.00 90.75 126 ARG A C 1
ATOM 1053 O O . ARG A 1 126 ? -6.435 1.292 -19.171 1.00 90.75 126 ARG A O 1
ATOM 1060 N N . GLY A 1 127 ? -6.043 1.269 -16.970 1.00 91.81 127 GLY A N 1
ATOM 1061 C CA . GLY A 1 127 ? -5.184 2.460 -16.945 1.00 91.81 127 GLY A CA 1
ATOM 1062 C C . GLY A 1 127 ? -3.946 2.345 -17.839 1.00 91.81 127 GLY A C 1
ATOM 1063 O O . GLY A 1 127 ? -3.329 1.289 -17.932 1.00 91.81 127 GLY A O 1
ATOM 1064 N N . GLY A 1 128 ? -3.572 3.419 -18.537 1.00 94.81 128 GLY A N 1
ATOM 1065 C CA . GLY A 1 128 ? -2.338 3.473 -19.336 1.00 94.81 128 GLY A CA 1
ATOM 1066 C C . GLY A 1 128 ? -1.086 3.706 -18.483 1.00 94.81 128 GLY A C 1
ATOM 1067 O O . GLY A 1 128 ? -1.198 4.102 -17.324 1.00 94.81 128 GLY A O 1
ATOM 1068 N N . PHE A 1 129 ? 0.101 3.500 -19.063 1.00 96.25 129 PHE A N 1
ATOM 1069 C CA . PHE A 1 129 ? 1.379 3.841 -18.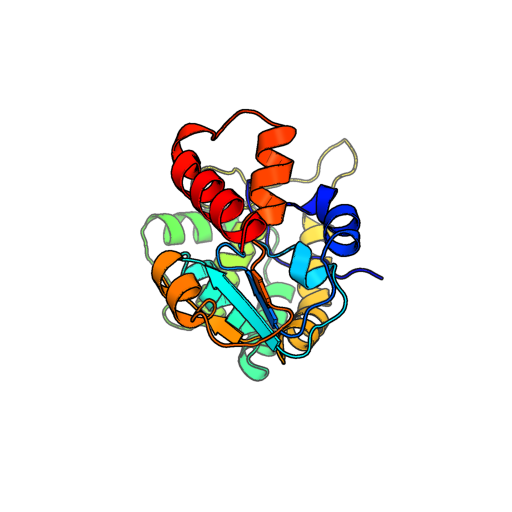423 1.00 96.25 129 PHE A CA 1
ATOM 1070 C C . PHE A 1 129 ? 1.470 5.352 -18.175 1.00 96.25 129 PHE A C 1
ATOM 1072 O O . PHE A 1 129 ? 1.330 6.147 -19.109 1.00 96.25 129 PHE A O 1
ATOM 1079 N N . ALA A 1 130 ? 1.699 5.742 -16.927 1.00 94.12 130 ALA A N 1
ATOM 1080 C CA . ALA A 1 130 ? 1.820 7.120 -16.496 1.00 94.12 130 ALA A CA 1
ATOM 1081 C C . ALA A 1 130 ? 3.163 7.691 -16.958 1.00 94.12 130 ALA A C 1
ATOM 1083 O O . ALA A 1 130 ? 4.227 7.207 -16.589 1.00 94.12 130 ALA A O 1
ATOM 1084 N N . VAL A 1 131 ? 3.110 8.746 -17.764 1.00 92.81 131 VAL A N 1
ATOM 1085 C CA . VAL A 1 131 ? 4.296 9.439 -18.277 1.00 92.81 131 VAL A CA 1
ATOM 1086 C C . VAL A 1 131 ? 4.409 10.836 -17.672 1.00 92.81 131 VAL A C 1
ATOM 1088 O O . VAL A 1 131 ? 3.397 11.392 -17.231 1.00 92.81 131 VAL A O 1
ATOM 1091 N N . PRO A 1 132 ? 5.618 11.422 -17.638 1.00 91.12 132 PRO A N 1
ATOM 1092 C CA . PRO A 1 132 ? 5.778 12.840 -17.357 1.00 91.12 132 PRO A CA 1
ATOM 1093 C C . PRO A 1 132 ? 4.861 13.685 -18.240 1.00 91.12 132 PRO A C 1
ATOM 1095 O O . PRO A 1 132 ? 4.733 13.442 -19.439 1.00 91.12 132 PRO A O 1
ATOM 1098 N N . SER A 1 133 ? 4.218 14.673 -17.630 1.00 87.38 133 SER A N 1
ATOM 1099 C CA . SER A 1 133 ? 3.384 15.641 -18.333 1.00 87.38 133 SER A CA 1
ATOM 1100 C C . SER A 1 133 ? 4.191 16.892 -18.658 1.00 87.38 133 SER A C 1
ATOM 1102 O O . SER A 1 133 ? 4.986 17.347 -17.833 1.00 87.38 133 SER A O 1
ATOM 1104 N N . THR A 1 134 ? 3.900 17.523 -19.795 1.00 83.31 134 THR A N 1
ATOM 1105 C CA . THR A 1 134 ? 4.412 18.860 -20.146 1.00 83.31 134 THR A CA 1
ATOM 1106 C C . THR A 1 134 ? 3.968 19.941 -19.155 1.00 83.31 134 THR A C 1
ATOM 1108 O O . THR A 1 134 ? 4.586 20.994 -19.069 1.00 83.31 134 THR A O 1
ATOM 1111 N N . THR A 1 135 ? 2.944 19.661 -18.342 1.00 81.25 135 THR A N 1
ATOM 1112 C CA . THR A 1 135 ? 2.467 20.525 -17.249 1.00 81.25 135 THR A CA 1
ATOM 1113 C C . THR A 1 135 ? 3.267 20.390 -15.943 1.00 81.25 135 THR A C 1
ATOM 1115 O O . THR A 1 135 ? 2.853 20.916 -14.913 1.00 81.25 135 THR A O 1
ATOM 1118 N N . GLY A 1 136 ? 4.384 19.650 -15.945 1.00 82.88 136 GLY A N 1
ATOM 1119 C CA . GLY A 1 136 ? 5.308 19.538 -14.808 1.00 82.88 136 GLY A CA 1
ATOM 1120 C C . GLY A 1 136 ? 5.018 18.398 -13.824 1.00 82.88 136 GLY A C 1
ATOM 1121 O O . GLY A 1 136 ? 5.790 18.174 -12.892 1.00 82.88 136 GLY A O 1
ATOM 1122 N N . ARG A 1 137 ? 3.942 17.619 -14.013 1.00 85.62 137 ARG A N 1
ATOM 1123 C CA . ARG A 1 137 ? 3.730 16.393 -13.220 1.00 85.62 137 ARG A CA 1
ATOM 1124 C C . ARG A 1 137 ? 4.737 15.319 -13.614 1.00 85.62 137 ARG A C 1
ATOM 1126 O O . ARG A 1 137 ? 4.754 14.878 -14.761 1.00 85.62 137 ARG A O 1
ATOM 1133 N N . ASN A 1 138 ? 5.488 14.833 -12.629 1.00 93.12 138 ASN A N 1
ATOM 1134 C CA . ASN A 1 138 ? 6.456 13.760 -12.805 1.00 93.12 138 ASN A CA 1
ATOM 1135 C C . ASN A 1 138 ? 6.072 12.528 -11.955 1.00 93.12 138 ASN A C 1
ATOM 1137 O O . ASN A 1 138 ? 6.303 12.517 -10.740 1.00 93.12 138 ASN A O 1
ATOM 1141 N N . PRO A 1 139 ? 5.478 11.482 -12.560 1.00 92.62 139 PRO A N 1
ATOM 1142 C CA . PRO A 1 139 ? 5.078 10.285 -11.828 1.00 92.62 139 PRO A CA 1
ATOM 1143 C C . PRO A 1 139 ? 6.274 9.442 -11.359 1.00 92.62 139 PRO A C 1
ATOM 1145 O O . PRO A 1 139 ? 6.117 8.677 -10.412 1.00 92.62 139 PRO A O 1
ATOM 1148 N N . ILE A 1 140 ? 7.471 9.629 -11.932 1.00 94.94 140 ILE A N 1
ATOM 1149 C CA . ILE A 1 140 ? 8.703 8.960 -11.491 1.00 94.94 140 ILE A CA 1
ATOM 1150 C C . ILE A 1 140 ? 9.129 9.489 -10.125 1.00 94.94 140 ILE A C 1
ATOM 1152 O O . ILE A 1 140 ? 9.359 8.703 -9.212 1.00 94.94 140 ILE A O 1
ATOM 1156 N N . ILE A 1 141 ? 9.155 10.814 -9.948 1.00 94.38 141 ILE A N 1
ATOM 1157 C CA . ILE A 1 141 ? 9.439 11.425 -8.638 1.00 94.38 141 ILE A CA 1
ATOM 1158 C C . ILE A 1 141 ? 8.389 10.973 -7.620 1.00 94.38 141 ILE A C 1
ATOM 1160 O O . ILE A 1 141 ? 8.720 10.594 -6.502 1.00 94.38 141 ILE A O 1
ATOM 1164 N N . SER A 1 142 ? 7.110 10.949 -8.013 1.00 93.56 142 SER A N 1
ATOM 1165 C CA . SER A 1 142 ? 6.051 10.464 -7.126 1.00 93.56 142 SER A CA 1
ATOM 1166 C C . SER A 1 142 ? 6.234 8.993 -6.741 1.00 93.56 142 SER A C 1
ATOM 1168 O O . SER A 1 142 ? 5.986 8.647 -5.589 1.00 93.56 142 SER A O 1
ATOM 1170 N N . PHE A 1 143 ? 6.659 8.135 -7.671 1.00 96.56 143 PHE A N 1
ATOM 1171 C CA . PHE A 1 143 ? 6.979 6.734 -7.403 1.00 96.56 143 PHE A CA 1
ATOM 1172 C C . PHE A 1 143 ? 8.120 6.611 -6.390 1.00 96.56 143 PHE A C 1
ATOM 1174 O O . PHE A 1 143 ? 7.923 5.979 -5.355 1.00 96.56 143 PHE A O 1
ATOM 1181 N N . ARG A 1 144 ? 9.256 7.277 -6.641 1.00 96.81 144 ARG A N 1
ATOM 1182 C CA . ARG A 1 144 ? 10.446 7.240 -5.772 1.00 96.81 144 ARG A CA 1
ATOM 1183 C C . ARG A 1 144 ? 10.141 7.736 -4.361 1.00 96.81 144 ARG A C 1
ATOM 1185 O O . ARG A 1 144 ? 10.323 6.983 -3.416 1.00 96.81 144 ARG A O 1
ATOM 1192 N N . ASN A 1 145 ? 9.496 8.895 -4.237 1.00 95.81 145 ASN A N 1
ATOM 1193 C CA . ASN A 1 145 ? 9.098 9.432 -2.934 1.00 95.81 145 ASN A CA 1
ATOM 1194 C C . ASN A 1 145 ? 8.195 8.468 -2.144 1.00 95.81 145 ASN A C 1
ATOM 1196 O O . ASN A 1 145 ? 8.222 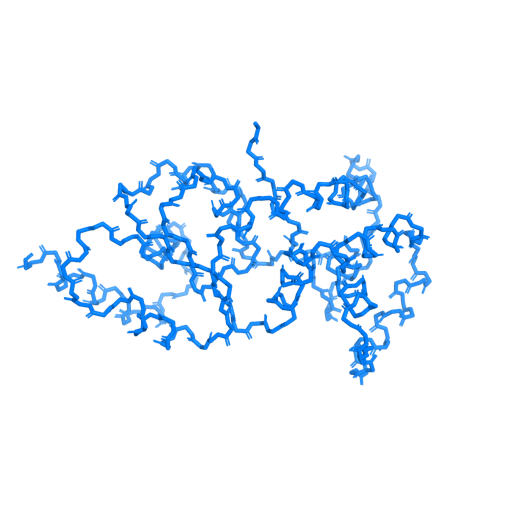8.458 -0.916 1.00 95.81 145 ASN A O 1
ATOM 1200 N N . THR A 1 146 ? 7.351 7.684 -2.825 1.00 96.38 146 THR A N 1
ATOM 1201 C CA . THR A 1 146 ? 6.526 6.678 -2.145 1.00 96.38 146 THR A CA 1
ATOM 1202 C C . THR A 1 146 ? 7.361 5.497 -1.662 1.00 96.38 146 THR A C 1
ATOM 1204 O O . THR A 1 146 ? 7.145 5.056 -0.534 1.00 96.38 146 THR A O 1
ATOM 1207 N N . VAL A 1 147 ? 8.312 5.016 -2.469 1.00 97.75 147 VAL A N 1
ATOM 1208 C CA . VAL A 1 147 ? 9.265 3.972 -2.054 1.00 97.75 147 VAL A CA 1
ATOM 1209 C C . VAL A 1 147 ? 10.054 4.435 -0.824 1.00 97.75 147 VAL A C 1
ATOM 1211 O O . VAL A 1 147 ? 10.060 3.735 0.187 1.00 97.75 147 VAL A O 1
ATOM 1214 N N . ASP A 1 148 ? 10.580 5.661 -0.845 1.00 97.06 148 ASP A N 1
ATOM 1215 C CA . ASP A 1 148 ? 11.340 6.249 0.269 1.00 97.06 148 ASP A CA 1
ATOM 1216 C C . ASP A 1 148 ? 10.510 6.359 1.561 1.00 97.06 148 ASP A C 1
ATOM 1218 O O . ASP A 1 148 ? 11.025 6.237 2.672 1.00 97.06 148 ASP A O 1
ATOM 1222 N N . SER A 1 149 ? 9.191 6.541 1.433 1.00 96.81 149 SER A N 1
ATOM 1223 C CA . SER A 1 149 ? 8.274 6.645 2.573 1.00 96.81 149 SER A CA 1
ATOM 1224 C C . SER A 1 149 ? 7.822 5.304 3.167 1.00 96.81 149 SER A C 1
ATOM 1226 O O . SER A 1 149 ? 7.121 5.308 4.181 1.00 96.81 149 SER A O 1
ATOM 1228 N N . MET A 1 150 ? 8.191 4.155 2.582 1.00 97.12 150 MET A N 1
ATOM 1229 C CA . MET A 1 150 ? 7.663 2.847 3.005 1.00 97.12 150 MET A CA 1
ATOM 1230 C C . MET A 1 150 ? 7.964 2.509 4.467 1.00 97.12 150 MET A C 1
ATOM 1232 O O . MET A 1 150 ? 7.104 1.951 5.144 1.00 97.12 150 MET A O 1
ATOM 1236 N N . ASN A 1 151 ? 9.136 2.887 4.984 1.00 97.94 151 ASN A N 1
ATOM 1237 C CA . ASN A 1 151 ? 9.458 2.679 6.399 1.00 97.94 151 ASN A CA 1
ATOM 1238 C C . ASN A 1 151 ? 8.568 3.525 7.322 1.00 97.94 151 ASN A C 1
ATOM 1240 O O . ASN A 1 151 ? 8.056 3.020 8.317 1.00 97.94 151 ASN A O 1
ATOM 1244 N N . THR A 1 152 ? 8.299 4.782 6.963 1.00 97.06 152 THR A N 1
ATOM 1245 C CA . THR A 1 152 ? 7.379 5.649 7.719 1.00 97.06 152 THR A CA 1
ATOM 1246 C C . THR A 1 152 ? 5.940 5.131 7.669 1.00 97.06 152 THR A C 1
ATOM 1248 O O . THR A 1 152 ? 5.219 5.187 8.663 1.00 97.06 152 THR A O 1
ATOM 1251 N N . ILE A 1 153 ? 5.520 4.593 6.522 1.00 97.00 153 ILE A N 1
ATOM 1252 C CA . ILE A 1 153 ? 4.208 3.958 6.358 1.00 97.00 153 ILE A CA 1
ATOM 1253 C C . ILE A 1 153 ? 4.092 2.716 7.234 1.00 97.00 153 ILE A C 1
ATOM 1255 O O . ILE A 1 153 ? 3.080 2.548 7.910 1.00 97.00 153 ILE A O 1
ATOM 1259 N N . ALA A 1 154 ? 5.119 1.870 7.253 1.00 97.25 154 ALA A N 1
ATOM 1260 C CA . ALA A 1 154 ? 5.136 0.686 8.097 1.00 97.25 154 ALA A CA 1
ATOM 1261 C C . ALA A 1 154 ? 5.047 1.041 9.582 1.00 97.25 154 ALA A C 1
ATOM 1263 O O . ALA A 1 154 ? 4.273 0.415 10.300 1.00 97.25 154 ALA A O 1
ATOM 1264 N N . GLU A 1 155 ? 5.759 2.081 10.025 1.00 96.94 155 GLU A N 1
ATOM 1265 C CA . GLU A 1 155 ? 5.664 2.546 11.411 1.00 96.94 155 GLU A CA 1
ATOM 1266 C C . GLU A 1 155 ? 4.247 3.031 11.741 1.00 96.94 155 GLU A C 1
ATOM 1268 O O . GLU A 1 155 ? 3.696 2.671 12.779 1.00 96.94 155 GLU A O 1
ATOM 1273 N N . ARG A 1 156 ? 3.592 3.758 10.823 1.00 96.25 156 ARG A N 1
ATOM 1274 C CA . ARG A 1 156 ? 2.189 4.162 11.008 1.00 96.25 156 ARG A CA 1
ATOM 1275 C C . ARG A 1 156 ? 1.246 2.962 11.098 1.00 96.25 156 ARG A C 1
ATOM 1277 O O . ARG A 1 156 ? 0.272 3.025 11.845 1.00 96.25 156 ARG A O 1
ATOM 1284 N N . LEU A 1 157 ? 1.516 1.898 10.345 1.00 96.31 157 LEU A N 1
ATOM 1285 C CA . LEU A 1 157 ? 0.707 0.679 10.319 1.00 96.31 157 LEU A CA 1
ATOM 1286 C C . LEU A 1 157 ? 1.033 -0.295 11.455 1.00 96.31 157 LEU A C 1
ATOM 1288 O O . LEU A 1 157 ? 0.277 -1.240 11.650 1.00 96.31 157 LEU A O 1
ATOM 12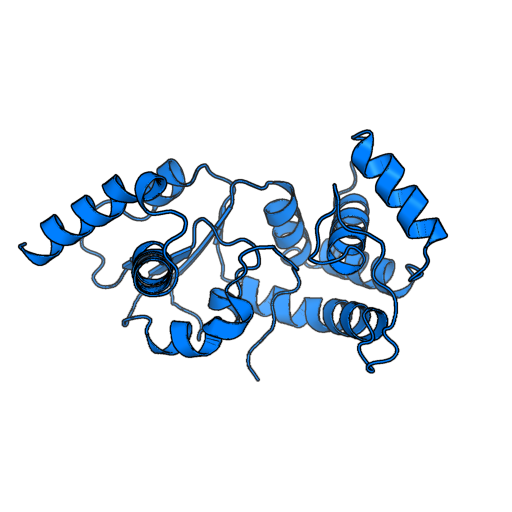92 N N . LYS A 1 158 ? 2.122 -0.105 12.204 1.00 94.75 158 LYS A N 1
ATOM 1293 C CA . LYS A 1 158 ? 2.639 -1.082 13.176 1.00 94.75 158 LYS A CA 1
ATOM 1294 C C . LYS A 1 158 ? 1.614 -1.527 14.223 1.00 94.75 158 LYS A C 1
ATOM 1296 O O . LYS A 1 158 ? 1.602 -2.693 14.599 1.00 94.75 158 LYS A O 1
ATOM 1301 N N . ASN A 1 159 ? 0.746 -0.611 14.651 1.00 94.38 159 ASN A N 1
ATOM 1302 C CA . ASN A 1 159 ? -0.298 -0.862 15.651 1.00 94.38 159 ASN A CA 1
ATOM 1303 C C . ASN A 1 159 ? -1.705 -0.982 15.034 1.00 94.38 159 ASN A C 1
ATOM 1305 O O . ASN A 1 159 ? -2.703 -0.834 15.735 1.00 94.38 159 ASN A O 1
ATOM 1309 N N . VAL A 1 160 ? -1.792 -1.214 13.721 1.00 96.56 160 VAL A N 1
ATOM 1310 C CA . VAL A 1 160 ? -3.054 -1.305 12.979 1.00 96.56 160 VAL A CA 1
ATOM 1311 C C . VAL A 1 160 ? -3.352 -2.767 12.659 1.00 96.56 160 VAL A C 1
ATOM 1313 O O . VAL A 1 160 ? -2.541 -3.464 12.046 1.00 96.56 160 VAL A O 1
ATOM 1316 N N . CYS A 1 161 ? -4.537 -3.230 13.046 1.00 95.94 161 CYS A N 1
ATOM 1317 C CA . CYS A 1 161 ? -5.055 -4.533 12.648 1.00 95.94 161 CYS A CA 1
ATOM 1318 C C . CYS A 1 161 ? -5.519 -4.473 11.187 1.00 95.94 161 CYS A C 1
ATOM 1320 O O . CYS A 1 161 ? -6.302 -3.597 10.820 1.00 95.94 161 CYS A O 1
ATOM 1322 N N . ILE A 1 162 ? -5.033 -5.395 10.356 1.00 96.31 162 ILE A N 1
ATOM 1323 C CA . ILE A 1 162 ? -5.370 -5.458 8.932 1.00 96.31 162 ILE A CA 1
ATOM 1324 C C . ILE A 1 162 ? -6.175 -6.728 8.667 1.00 96.31 162 ILE A C 1
ATOM 1326 O O . ILE A 1 162 ? -5.662 -7.837 8.801 1.00 96.31 162 ILE A O 1
ATOM 1330 N N . GLU A 1 163 ? -7.423 -6.548 8.256 1.00 96.44 163 GLU A N 1
ATOM 1331 C CA . GLU A 1 163 ? -8.377 -7.610 7.948 1.00 96.44 163 GLU A CA 1
ATOM 1332 C C . GLU A 1 163 ? -8.628 -7.708 6.431 1.00 96.44 163 GLU A C 1
ATOM 1334 O O . GLU A 1 163 ? -8.488 -6.733 5.687 1.00 96.44 163 GLU A O 1
ATOM 1339 N N . ASN A 1 164 ? -9.020 -8.896 5.964 1.00 97.19 164 ASN A N 1
ATOM 1340 C CA . ASN A 1 164 ? -9.464 -9.137 4.585 1.00 97.19 164 ASN A CA 1
ATOM 1341 C C . ASN A 1 164 ? -10.790 -9.906 4.593 1.00 97.19 164 ASN A C 1
ATOM 1343 O O . ASN A 1 164 ? -10.872 -11.092 4.279 1.00 97.19 164 ASN A O 1
ATOM 1347 N N . LEU A 1 165 ? -11.835 -9.217 5.033 1.00 94.25 165 LEU A N 1
ATOM 1348 C CA . LEU A 1 165 ? -13.188 -9.723 5.199 1.00 94.25 165 LEU A CA 1
ATOM 1349 C C . LEU A 1 165 ? -14.151 -8.987 4.266 1.00 94.25 165 LEU A C 1
ATOM 1351 O O . LEU A 1 165 ? -13.941 -7.832 3.880 1.00 94.25 165 LEU A O 1
ATOM 1355 N N . SER A 1 166 ? -15.285 -9.630 3.981 1.00 91.44 166 SER A N 1
ATOM 1356 C CA . SER A 1 166 ? -16.446 -8.899 3.482 1.00 91.44 166 SER A CA 1
ATOM 1357 C C . SER A 1 166 ? -16.875 -7.853 4.516 1.00 91.44 166 SER A C 1
ATOM 1359 O O . SER A 1 166 ? -16.770 -8.062 5.730 1.00 91.44 166 SER A O 1
ATOM 1361 N N . TYR A 1 167 ? -17.320 -6.693 4.035 1.00 84.38 167 TYR A N 1
ATOM 1362 C CA . TYR A 1 167 ? -17.584 -5.534 4.890 1.00 84.38 167 TYR A CA 1
ATOM 1363 C C . TYR A 1 167 ? -18.613 -5.834 5.991 1.00 84.38 167 TYR A C 1
ATOM 1365 O O . TYR A 1 167 ? -18.465 -5.370 7.118 1.00 84.38 167 TYR A O 1
ATOM 1373 N N . ASP A 1 168 ? -19.621 -6.659 5.698 1.00 83.56 168 ASP A N 1
ATOM 1374 C CA . ASP A 1 168 ? -20.665 -7.086 6.629 1.00 83.56 168 ASP A CA 1
ATOM 1375 C C . ASP A 1 168 ? -20.085 -7.888 7.800 1.00 83.56 168 ASP A C 1
ATOM 1377 O O . ASP A 1 168 ? -20.442 -7.647 8.955 1.00 83.56 168 ASP A O 1
ATOM 1381 N N . LYS A 1 169 ? -19.125 -8.780 7.525 1.00 90.06 169 LYS A N 1
ATOM 1382 C CA . LYS A 1 169 ? -18.411 -9.544 8.553 1.00 90.06 169 LYS A CA 1
ATOM 1383 C C . LYS A 1 169 ? -17.523 -8.638 9.393 1.00 90.06 169 LYS A C 1
ATOM 1385 O O . LYS A 1 169 ? -17.500 -8.796 10.611 1.00 90.06 169 LYS A O 1
ATOM 1390 N N . CYS A 1 170 ? -16.837 -7.682 8.764 1.00 87.25 170 CYS A N 1
ATOM 1391 C CA . CYS A 1 170 ? -16.022 -6.704 9.478 1.00 87.25 170 CYS A CA 1
ATOM 1392 C C . CYS A 1 170 ? -16.884 -5.843 10.420 1.00 87.25 170 CYS A C 1
ATOM 1394 O O . CYS A 1 170 ? -16.592 -5.772 11.611 1.00 87.25 170 CYS A O 1
ATOM 1396 N N . ILE A 1 171 ? -18.006 -5.285 9.939 1.00 83.50 171 ILE A N 1
ATOM 1397 C CA . ILE A 1 171 ? -18.955 -4.536 10.789 1.00 83.50 171 ILE A CA 1
ATOM 1398 C C . ILE A 1 171 ? -19.435 -5.418 11.924 1.00 83.50 171 ILE A C 1
ATOM 1400 O O . ILE A 1 171 ? -19.299 -5.042 13.076 1.00 83.50 171 ILE A O 1
ATOM 1404 N N . LYS A 1 172 ? -19.956 -6.610 11.629 1.00 84.69 172 LYS A N 1
ATOM 1405 C CA . LYS A 1 172 ? -20.494 -7.502 12.660 1.00 84.69 172 LYS A CA 1
ATOM 1406 C C . LYS A 1 172 ? -19.463 -7.836 13.743 1.00 84.69 172 LYS A C 1
ATOM 1408 O O . LYS A 1 172 ? -19.835 -8.035 14.896 1.00 84.69 172 LYS A O 1
ATOM 1413 N N . ARG A 1 173 ? -18.182 -7.916 13.372 1.00 87.19 173 ARG A N 1
ATOM 1414 C CA . ARG A 1 173 ? -17.086 -8.232 14.288 1.00 87.19 173 ARG A CA 1
ATOM 1415 C C . ARG A 1 173 ? -16.720 -7.072 15.210 1.00 87.19 173 ARG A C 1
ATOM 1417 O O . ARG A 1 173 ? -16.445 -7.328 16.377 1.00 87.19 173 ARG A O 1
ATOM 1424 N N . TYR A 1 174 ? -16.712 -5.841 14.702 1.00 83.12 174 TYR A N 1
ATOM 1425 C CA . TYR A 1 174 ? -16.227 -4.671 15.447 1.00 83.12 174 TYR A CA 1
ATOM 1426 C C . TYR A 1 174 ? -17.337 -3.698 15.895 1.00 83.12 174 TYR A C 1
ATOM 1428 O O . TYR A 1 174 ? -17.076 -2.840 16.729 1.00 83.12 174 TYR A O 1
ATOM 1436 N N . ASP A 1 175 ? -18.573 -3.852 15.408 1.00 74.19 175 ASP A N 1
ATOM 1437 C CA . ASP A 1 175 ? -19.807 -3.148 15.817 1.00 74.19 175 ASP A CA 1
ATOM 1438 C C . ASP A 1 175 ? -20.730 -4.118 16.588 1.00 74.19 175 ASP A C 1
ATOM 1440 O O . ASP A 1 175 ? -21.885 -4.338 16.225 1.00 74.19 175 ASP A O 1
ATOM 1444 N N . SER A 1 176 ? -20.215 -4.778 17.636 1.00 55.97 176 SER A N 1
ATOM 1445 C CA . SER A 1 176 ? -20.932 -5.844 18.364 1.00 55.97 176 SER A CA 1
ATOM 1446 C C . SER A 1 176 ? -21.825 -5.361 19.522 1.00 55.97 176 SER A C 1
ATOM 1448 O O . SER A 1 176 ? -22.130 -6.128 20.431 1.00 55.97 176 SER A O 1
ATOM 1450 N N . GLY A 1 177 ? -22.274 -4.102 19.514 1.00 53.78 177 GLY A N 1
ATOM 1451 C CA . GLY A 1 177 ? -23.357 -3.620 20.388 1.00 53.78 177 GLY A CA 1
ATOM 1452 C C . GLY A 1 177 ? -23.061 -3.493 21.893 1.00 53.78 177 GLY A C 1
ATOM 1453 O O . GLY A 1 177 ? -23.937 -3.069 22.642 1.00 53.78 177 GLY A O 1
ATOM 1454 N N . THR A 1 178 ? -21.855 -3.802 22.372 1.00 39.59 178 THR A N 1
ATOM 1455 C CA . THR A 1 178 ? -21.489 -3.674 23.792 1.00 39.59 178 THR A CA 1
ATOM 1456 C C . THR A 1 178 ? -20.697 -2.399 24.056 1.00 39.59 178 THR A C 1
ATOM 1458 O O . THR A 1 178 ? -19.576 -2.302 23.574 1.00 39.59 178 THR A O 1
ATOM 1461 N N . ASN A 1 179 ? -21.275 -1.470 24.833 1.00 40.31 179 ASN A N 1
ATOM 1462 C CA . ASN A 1 179 ? -20.690 -0.509 25.798 1.00 40.31 179 ASN A CA 1
ATOM 1463 C C . ASN A 1 179 ? -19.274 0.090 25.607 1.00 40.31 179 ASN A C 1
ATOM 1465 O O . ASN A 1 179 ? -18.754 0.715 26.531 1.00 40.31 179 ASN A O 1
ATOM 1469 N N . ILE A 1 180 ? -18.656 0.014 24.434 1.00 43.41 180 ILE A N 1
ATOM 1470 C CA . ILE A 1 180 ? -17.515 0.849 24.086 1.00 43.41 180 ILE A CA 1
ATOM 1471 C C . ILE A 1 180 ? -18.124 2.167 23.642 1.00 43.41 180 ILE A C 1
ATOM 1473 O O . ILE A 1 180 ? -18.440 2.386 22.472 1.00 43.41 180 ILE A O 1
ATOM 1477 N N . LYS A 1 181 ? -18.328 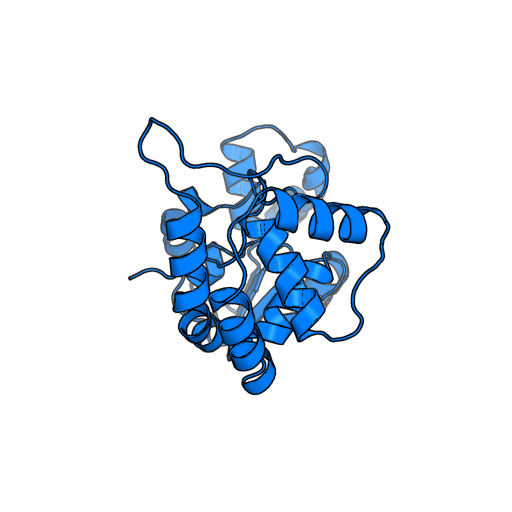3.056 24.619 1.00 42.50 181 LYS A N 1
ATOM 1478 C CA . LYS A 1 181 ? -18.373 4.488 24.336 1.00 42.50 181 LYS A CA 1
ATOM 1479 C C . LYS A 1 181 ? -17.207 4.746 23.376 1.00 42.50 181 LYS A C 1
ATOM 1481 O O . LYS A 1 181 ? -16.075 4.392 23.695 1.00 42.50 181 LYS A O 1
ATOM 1486 N N . ASN A 1 182 ? -17.477 5.342 22.219 1.00 51.56 182 ASN A N 1
ATOM 1487 C CA . ASN A 1 182 ? -16.457 5.846 21.298 1.00 51.56 182 ASN A CA 1
ATOM 1488 C C . ASN A 1 182 ? -15.892 4.840 20.251 1.00 51.56 182 ASN A C 1
ATOM 1490 O O . ASN A 1 182 ? -14.677 4.729 20.080 1.00 51.56 182 ASN A O 1
ATOM 1494 N N . ILE A 1 183 ? -16.751 4.146 19.491 1.00 53.38 183 ILE A N 1
ATOM 1495 C CA . ILE A 1 183 ? -16.357 3.540 18.202 1.00 53.38 183 ILE A CA 1
ATOM 1496 C C . ILE A 1 183 ? -16.657 4.533 17.072 1.00 53.38 183 ILE A C 1
ATOM 1498 O O . ILE A 1 183 ? -17.817 4.868 16.833 1.00 53.38 183 ILE A O 1
ATOM 1502 N N . THR A 1 184 ? -15.632 4.952 16.329 1.00 55.00 184 THR A N 1
ATOM 1503 C CA . THR A 1 184 ? -15.832 5.574 15.015 1.00 55.00 184 THR A CA 1
ATOM 1504 C C . THR A 1 184 ? -15.651 4.490 13.961 1.00 55.00 184 THR A C 1
ATOM 1506 O O . THR A 1 184 ? -14.538 4.218 13.512 1.00 55.00 184 THR A O 1
ATOM 1509 N N . VAL A 1 185 ? -16.761 3.878 13.541 1.00 54.84 185 VAL A N 1
ATOM 1510 C CA . VAL A 1 185 ? -16.778 3.106 12.296 1.00 54.84 185 VAL A CA 1
ATOM 1511 C C . VAL A 1 185 ? -17.000 4.101 11.161 1.00 54.84 185 VAL A C 1
ATOM 1513 O O . VAL A 1 185 ? -18.093 4.656 10.996 1.00 54.84 185 VAL A O 1
ATOM 1516 N N . LEU A 1 186 ? -15.962 4.376 10.379 1.00 56.50 186 LEU A N 1
ATOM 1517 C CA . LEU A 1 186 ? -15.965 5.422 9.355 1.00 56.50 186 LEU A CA 1
ATOM 1518 C C . LEU A 1 186 ? -16.686 5.025 8.058 1.00 56.50 186 LEU A C 1
ATOM 1520 O O . LEU A 1 186 ? -16.387 5.513 6.974 1.00 56.50 186 LEU A O 1
ATOM 1524 N N . TYR A 1 187 ? -17.750 4.233 8.164 1.00 50.69 187 TYR A N 1
ATOM 1525 C CA . TYR A 1 187 ? -18.745 4.136 7.093 1.00 50.69 187 TYR A CA 1
ATOM 1526 C C . TYR A 1 187 ? -19.655 5.363 7.037 1.00 50.69 187 TYR A C 1
ATOM 1528 O O . TYR A 1 187 ? -20.092 5.776 5.964 1.00 50.69 187 TYR A O 1
ATOM 1536 N N . LEU A 1 188 ? -19.974 5.947 8.198 1.00 46.09 188 LEU A N 1
ATOM 1537 C CA . LEU A 1 188 ? -21.106 6.869 8.325 1.00 46.09 188 LEU A CA 1
ATOM 1538 C C . LEU A 1 188 ? -20.771 8.316 7.944 1.00 46.09 188 LEU A C 1
ATOM 1540 O O . LEU A 1 188 ? -21.626 8.988 7.363 1.00 46.09 188 LEU A O 1
ATOM 1544 N N . LEU A 1 189 ? -19.544 8.794 8.194 1.00 45.03 189 LEU A N 1
ATOM 1545 C CA . LEU A 1 189 ? -19.118 10.124 7.732 1.00 45.03 189 LEU A CA 1
ATOM 1546 C C . LEU A 1 189 ? -18.827 10.128 6.227 1.00 45.03 189 LEU A C 1
ATOM 1548 O O . LEU A 1 189 ? -19.244 11.046 5.525 1.00 45.03 189 LEU A O 1
ATOM 1552 N N . SER A 1 190 ? -18.146 9.103 5.710 1.00 44.72 190 SER A N 1
ATOM 1553 C CA . SER A 1 190 ? -17.712 9.073 4.312 1.00 44.72 190 SER A CA 1
ATOM 1554 C C . SER A 1 190 ? -18.887 8.944 3.341 1.00 44.72 190 SER A C 1
ATOM 1556 O O . SER A 1 190 ? -18.873 9.608 2.309 1.00 44.72 190 SER A O 1
ATOM 1558 N N . ILE A 1 191 ? -19.924 8.174 3.682 1.00 47.44 191 ILE A N 1
ATOM 1559 C CA . ILE A 1 191 ? -21.122 8.017 2.850 1.00 47.44 191 ILE A CA 1
ATOM 1560 C C . ILE A 1 191 ? -22.102 9.171 3.068 1.00 47.44 191 ILE A C 1
ATOM 1562 O O . ILE A 1 191 ? -22.534 9.754 2.084 1.00 47.44 191 ILE A O 1
ATOM 1566 N N . SER A 1 192 ? -22.413 9.588 4.301 1.00 42.84 192 SER A N 1
ATOM 1567 C CA . SER A 1 192 ? -23.393 10.673 4.505 1.00 42.84 192 SER A CA 1
ATOM 1568 C C . SER A 1 192 ? -22.913 12.007 3.928 1.00 42.84 192 SER A C 1
ATOM 1570 O O . SER A 1 192 ? -23.700 12.727 3.322 1.00 42.84 192 SER A O 1
ATOM 1572 N N . ILE A 1 193 ? -21.617 12.318 4.041 1.00 44.09 193 ILE A N 1
ATOM 1573 C CA . ILE A 1 193 ? -21.051 13.571 3.523 1.00 44.09 193 ILE A CA 1
ATOM 1574 C C . ILE A 1 193 ? -20.839 13.504 2.006 1.00 44.09 193 ILE A C 1
ATOM 1576 O O . ILE A 1 193 ? -21.084 14.489 1.310 1.00 44.09 193 ILE A O 1
ATOM 1580 N N . VAL A 1 194 ? -20.412 12.357 1.460 1.00 41.53 194 VAL A N 1
ATOM 1581 C CA . VAL A 1 194 ? -20.285 12.204 0.001 1.00 41.53 194 VAL A CA 1
ATOM 1582 C C . VAL A 1 194 ? -21.654 12.126 -0.667 1.00 41.53 194 VAL A C 1
ATOM 1584 O O . VAL A 1 194 ? -21.822 12.757 -1.699 1.00 41.53 194 VAL A O 1
ATOM 1587 N N . ILE A 1 195 ? -22.650 11.459 -0.078 1.00 42.06 195 ILE A N 1
ATOM 1588 C CA . ILE A 1 195 ? -24.029 11.440 -0.591 1.00 42.06 195 ILE A CA 1
ATOM 1589 C C . ILE A 1 195 ? -24.666 12.831 -0.506 1.00 42.06 195 ILE A C 1
ATOM 1591 O O . ILE A 1 195 ? -25.314 13.240 -1.465 1.00 42.06 195 ILE A O 1
ATOM 1595 N N . GLN A 1 196 ? -24.464 13.587 0.583 1.00 38.53 196 GLN A N 1
ATOM 1596 C CA . GLN A 1 196 ? -24.986 14.959 0.689 1.00 38.53 196 GLN A CA 1
ATOM 1597 C C . GLN A 1 196 ? -24.350 15.929 -0.316 1.00 38.53 196 GLN A C 1
ATOM 1599 O O . GLN A 1 196 ? -24.972 16.933 -0.651 1.00 38.53 196 GLN A O 1
ATOM 1604 N N . LYS A 1 197 ? -23.131 15.650 -0.797 1.00 38.50 197 LYS A N 1
ATOM 1605 C CA . LYS A 1 197 ? -22.382 16.558 -1.680 1.00 38.50 197 LYS A CA 1
ATOM 1606 C C . LYS A 1 197 ? -22.296 16.094 -3.145 1.00 38.50 197 LYS A C 1
ATOM 1608 O O . LYS A 1 197 ? -22.115 16.932 -4.020 1.00 38.50 197 LYS A O 1
ATOM 1613 N N . TYR A 1 198 ? -22.431 14.796 -3.432 1.00 39.25 198 TYR A N 1
ATOM 1614 C CA . TYR A 1 198 ? -22.247 14.185 -4.757 1.00 39.25 198 TYR A CA 1
ATOM 1615 C C . TYR A 1 198 ? -23.224 12.998 -4.962 1.00 39.25 198 TYR A C 1
ATOM 1617 O O . TYR A 1 198 ? -22.953 11.856 -4.593 1.00 39.25 198 TYR A O 1
ATOM 1625 N N . CYS A 1 199 ? -24.386 13.275 -5.561 1.00 38.06 199 CYS A N 1
ATOM 1626 C CA . CYS A 1 199 ? -25.553 12.390 -5.742 1.00 38.06 199 CYS A CA 1
ATOM 1627 C C . CYS A 1 199 ? -25.390 11.163 -6.687 1.00 38.06 199 CYS A C 1
ATOM 1629 O O . CYS A 1 199 ? -26.229 10.976 -7.561 1.00 38.06 199 CYS A O 1
ATOM 1631 N N . ALA A 1 200 ? -24.382 10.292 -6.547 1.00 35.81 200 ALA A N 1
ATOM 1632 C CA . ALA A 1 200 ? -24.177 9.189 -7.516 1.00 35.81 200 ALA A CA 1
ATOM 1633 C C . ALA A 1 200 ? -24.509 7.755 -7.038 1.00 35.81 200 ALA A C 1
ATOM 1635 O O . ALA A 1 200 ? -24.606 6.865 -7.872 1.00 35.81 200 ALA A O 1
ATOM 1636 N N . TYR A 1 201 ? -24.699 7.501 -5.736 1.00 39.25 201 TYR A N 1
ATOM 1637 C CA . TYR A 1 201 ? -24.842 6.125 -5.205 1.00 39.25 201 TYR A CA 1
ATOM 1638 C C . TYR A 1 201 ? -25.992 5.958 -4.196 1.00 39.25 201 TYR A C 1
ATOM 1640 O O . TYR A 1 201 ? -25.911 5.165 -3.261 1.00 39.25 201 TYR A O 1
ATOM 1648 N N . LYS A 1 202 ? -27.068 6.735 -4.350 1.00 39.66 202 LYS A N 1
ATOM 1649 C CA . LYS A 1 202 ? -28.155 6.829 -3.359 1.00 39.66 202 LYS A CA 1
ATOM 1650 C C . LYS A 1 202 ? -28.834 5.476 -3.076 1.00 39.66 202 LYS A C 1
ATOM 1652 O O . LYS A 1 202 ? -29.072 5.159 -1.917 1.00 39.66 202 LYS A O 1
ATOM 1657 N N . GLU A 1 203 ? -29.057 4.661 -4.107 1.00 39.91 203 GLU A N 1
ATOM 1658 C CA . GLU A 1 203 ? -29.800 3.393 -4.009 1.00 39.91 203 GLU A CA 1
ATOM 1659 C C . GLU A 1 203 ? -29.003 2.259 -3.338 1.00 39.91 203 GLU A C 1
ATOM 1661 O O . GLU A 1 203 ? -29.551 1.518 -2.527 1.00 39.91 203 GLU A O 1
ATOM 1666 N N . GLN A 1 204 ? -27.688 2.158 -3.577 1.00 40.38 204 GLN A N 1
ATOM 1667 C CA . GLN A 1 204 ? -26.842 1.119 -2.956 1.00 40.38 204 GLN A CA 1
ATOM 1668 C C . GLN A 1 204 ? -26.658 1.299 -1.439 1.00 40.38 204 GLN A C 1
ATOM 1670 O O . GLN A 1 204 ? -26.271 0.360 -0.740 1.00 40.38 204 GLN A O 1
ATOM 1675 N N . PHE A 1 205 ? -26.951 2.491 -0.912 1.00 47.16 205 PHE A N 1
ATOM 1676 C CA . PHE A 1 205 ? -26.682 2.860 0.478 1.00 47.16 205 PHE A CA 1
ATOM 1677 C C . PHE A 1 205 ? -27.936 3.289 1.260 1.00 47.16 205 PHE A C 1
ATOM 1679 O O . PHE A 1 205 ? -27.825 3.728 2.407 1.00 47.16 205 PHE A O 1
ATOM 1686 N N . GLU A 1 206 ? -29.141 3.121 0.703 1.00 42.06 206 GLU A N 1
ATOM 1687 C CA . GLU A 1 206 ? -30.400 3.478 1.377 1.00 42.06 206 GLU A CA 1
ATOM 1688 C C . GLU A 1 206 ? -30.583 2.752 2.720 1.00 42.06 206 GLU A C 1
ATOM 1690 O O . GLU A 1 206 ? -31.020 3.351 3.708 1.00 42.06 206 GLU A O 1
ATOM 1695 N N . TRP A 1 207 ? -30.178 1.483 2.800 1.00 46.28 207 TRP A N 1
ATOM 1696 C CA . TRP A 1 207 ? -30.254 0.682 4.025 1.00 46.28 207 TRP A CA 1
ATOM 1697 C C . TRP A 1 207 ? -29.338 1.208 5.148 1.00 46.28 207 TRP A C 1
ATOM 1699 O O . TRP A 1 207 ? -29.696 1.117 6.323 1.00 46.28 207 TRP A O 1
ATOM 1709 N N . LEU A 1 208 ? -28.210 1.843 4.802 1.00 46.34 208 LEU A N 1
ATOM 1710 C CA . LEU A 1 208 ? -27.271 2.435 5.765 1.00 46.34 208 LEU A CA 1
ATOM 1711 C C . LEU A 1 208 ? -27.837 3.699 6.421 1.00 46.34 208 LEU A C 1
ATOM 1713 O O . LEU A 1 208 ? -27.631 3.929 7.612 1.00 46.34 208 LEU A O 1
ATOM 1717 N N . SER A 1 209 ? -28.600 4.499 5.670 1.00 42.62 209 SER A N 1
ATOM 1718 C CA . SER A 1 209 ? -29.233 5.714 6.200 1.00 42.62 209 SER A CA 1
ATOM 1719 C C . SER A 1 209 ? -30.328 5.412 7.236 1.00 42.62 209 SER A C 1
ATOM 1721 O O . SER A 1 209 ? -30.473 6.132 8.228 1.00 42.62 209 SER A O 1
ATOM 1723 N N . LYS A 1 210 ? -31.057 4.300 7.060 1.00 44.41 210 LYS A N 1
ATOM 1724 C CA . LYS A 1 210 ? -32.105 3.839 7.986 1.00 44.41 210 LYS A CA 1
ATOM 1725 C C . LYS A 1 210 ? -31.530 3.359 9.325 1.00 44.41 210 LYS A C 1
ATOM 1727 O O . LYS A 1 210 ? -32.117 3.648 10.365 1.00 44.41 210 LYS A O 1
ATOM 1732 N N . GLY A 1 211 ? -30.363 2.708 9.317 1.00 44.16 211 GLY A N 1
ATOM 1733 C CA . GLY A 1 211 ? -29.682 2.237 10.532 1.00 44.16 211 GLY A CA 1
ATOM 1734 C C . GLY A 1 211 ? -29.121 3.348 11.432 1.00 44.16 211 GLY A C 1
ATOM 1735 O O . GLY A 1 211 ? -28.929 3.127 12.625 1.00 44.16 211 GLY A O 1
ATOM 1736 N N . PHE A 1 212 ? -28.878 4.546 10.891 1.00 41.47 212 PHE A N 1
ATOM 1737 C CA . PHE A 1 212 ? -28.388 5.701 11.655 1.00 41.47 212 PHE A CA 1
ATOM 1738 C C . PHE A 1 212 ? -29.514 6.452 12.384 1.00 41.47 212 PHE A C 1
ATOM 1740 O O . PHE A 1 212 ? -29.368 6.831 13.547 1.00 41.47 212 PHE A O 1
ATOM 1747 N N . ASN A 1 213 ? -30.663 6.638 11.726 1.00 37.97 213 ASN A N 1
ATOM 1748 C CA . ASN A 1 213 ? -31.797 7.377 12.296 1.00 37.97 213 ASN A CA 1
ATOM 1749 C C . ASN A 1 213 ? -32.482 6.647 13.460 1.00 37.97 213 ASN A C 1
ATOM 1751 O O . ASN A 1 213 ? -33.078 7.302 14.314 1.00 37.97 213 ASN A O 1
ATOM 1755 N N . SER A 1 214 ? -32.378 5.319 13.529 1.00 39.50 214 SER A N 1
ATOM 1756 C CA . SER A 1 214 ? -32.860 4.545 14.676 1.00 39.50 214 SER A CA 1
ATOM 1757 C C . SER A 1 214 ? -31.977 4.709 15.919 1.00 39.50 214 SER A C 1
ATOM 1759 O O . SER A 1 214 ? -32.503 4.689 17.025 1.00 39.50 214 SER A O 1
ATOM 1761 N N . ARG A 1 215 ? -30.663 4.941 15.759 1.00 43.41 215 ARG A N 1
ATOM 1762 C CA . ARG A 1 215 ? -29.707 5.097 16.876 1.00 43.41 215 ARG A CA 1
ATOM 1763 C C . ARG A 1 215 ? -29.629 6.522 17.441 1.00 43.41 215 ARG A C 1
ATOM 1765 O O . ARG A 1 215 ? -29.183 6.692 18.562 1.00 43.41 215 ARG A O 1
ATOM 1772 N N . LYS A 1 216 ? -30.081 7.548 16.706 1.00 37.44 216 LYS A N 1
ATOM 1773 C CA . LYS A 1 216 ? -30.225 8.924 17.239 1.00 37.44 216 LYS A CA 1
ATOM 1774 C C . LYS A 1 216 ? -31.409 9.101 18.199 1.00 37.44 216 LYS A C 1
ATOM 1776 O O . LYS A 1 216 ? -31.508 10.144 18.834 1.00 37.44 216 LYS A O 1
ATOM 1781 N N . LYS A 1 217 ? -32.333 8.137 18.238 1.00 34.41 217 LYS A N 1
ATOM 1782 C CA . LYS A 1 217 ? -33.550 8.175 19.062 1.00 34.41 217 LYS A CA 1
ATOM 1783 C C . LYS A 1 217 ? -33.469 7.288 20.314 1.00 34.41 217 LYS A C 1
ATOM 1785 O O . LYS A 1 217 ? -34.476 7.182 21.007 1.00 34.41 217 LYS A O 1
ATOM 1790 N N . ALA A 1 218 ? -32.325 6.652 20.565 1.00 34.31 218 ALA A N 1
ATOM 1791 C CA . ALA A 1 218 ? -32.082 5.774 21.708 1.00 34.31 218 ALA A CA 1
ATOM 1792 C C . ALA A 1 218 ? -31.053 6.394 22.656 1.00 34.31 218 ALA A C 1
ATOM 1794 O O . ALA A 1 218 ? -30.127 7.064 22.141 1.00 34.31 218 ALA A O 1
#

Radius of gyration: 18.54 Å; chains: 1; bounding box: 50×37×48 Å

Foldseek 3Di:
DQAFQLFQAPVDCQVCQQVVQVVAPFFQEEEEACCHSVNNLSRHDDHNAAEYHHQPPLVLLLLVLLLDDVSLVLLLVVLVPDDLDLVVLVVLLVCVVVVVADPDSSRNSNSQSSCRLQFDSRPSPPGDGDCQDPVGDHSVVVSNVSSVCSNVSSVSCNRYHYYNDDSVVSCCVPVVPDDRPGYDHPPCCSCVVCCVVPVDCCVVCVVVVVVVVVVVVD

Sequence (218 aa):
MLLKSPVNRLGGKYFLRNWLSEKIPPHTLYCEPFCGADHLLFAKEPSQVEIINDIDGHLIGFFRVIQHSEKRQALIEKLNFMPYSRALWQEVRTQWKHGNLLQDEVEWASQWFYLNRTCFSGDQLRGGFAVPSTTGRNPIISFRNTVDSMNTIAERLKNVCIENLSYDKCIKRYDSGTNIKNITVLYLLSISIVIQKYCAYKEQFEWLSKGFNSRKKA

pLDDT: mean 82.68, std 20.35, range [34.31, 98.69]

Secondary structure (DSSP, 8-state):
-PPPPS---TT--GGGHHHHHTTPPP-SEEEETT-TT-TTTTTSPPPSEEEEE-S-HHHHHHHHHHHSHHHHHHHHHHHHHS---HHHHHHHHHHHHTT---SSHHHHHHHHHHHHHHBGGG-TTTPPBP---TTS--HHHHHHHHHHTHHHHHHHHTTEEEE---HHHHHHHH---S--S-EEETHHHHHHHHHHH--S-TGGGHHHHHHHHHHTT-